Protein AF-A0A3D5UXM8-F1 (afdb_monomer)

Sequence (177 aa):
MQISGRDSNRYQTFTRRAALLAGAQGIAFVVLAGRMYYLQVLKTDQYRMLAEENRVSMRLLAPLRGNIVDRFGRTLASNRQNYRAMLISEQTPDVEATLARFSRIVEIDSFTKKRILRDIARSPRFMPVTVAEDLSWDQFAQVNINEPDLAGILPDVGETRDYPYGEELAHVLGYVA

Secondary structure (DSSP, 8-state):
----SHHHHHHHHHHHHHHHHHHHHHHHHHHHHHHHHIIIIISHHHHHHHHHHHH------PPPPPPEE-TT--EEEEEEEEEEEEEEGGG-S-HHHHHHHHTTTS---HHHHHHHHHHHHHS-TTSEEEEE-S--HHHHHHHHHTGGGSTTEEEEEEEEEE-TTGGGTHHHH----

Solvent-accessible surface area (backbone atoms only — not comparable to full-atom values): 10518 Å² total; per-residue (Å²): 143,88,89,83,69,71,64,65,55,52,55,51,53,52,51,52,51,51,51,52,51,51,48,53,50,49,51,52,50,51,51,51,50,51,51,48,46,44,53,61,65,78,34,34,71,63,52,49,50,57,50,46,61,74,69,55,82,88,75,86,78,79,78,84,76,78,70,41,58,48,101,84,68,48,71,54,31,42,75,39,83,26,34,29,35,26,35,25,57,70,59,22,98,48,67,68,62,37,51,56,57,50,40,76,75,49,87,68,53,74,65,57,52,53,48,42,54,52,51,53,74,73,44,63,49,83,49,71,39,72,73,46,67,74,44,52,70,67,52,49,50,53,51,60,75,42,35,87,82,30,52,27,53,44,80,43,81,44,75,41,83,40,51,85,60,50,77,85,45,32,88,80,76,51,86,84,132

pLDDT: mean 88.82, std 10.81, range [47.56, 98.06]

Foldseek 3Di:
DDDDDPVVVVVVVVVVVVVVVVVVVVVVVVVVVVVVCCCCPVVVVVVVVVVVVVVDDDDDDDDADDFDADPVRHTQKHKDKKKFKWFQQVQDPDPVVLLVVLCVLPPDDPVLVVVQVVVCVVDDRRDIGTSDIRDDPRSLVVCVVCVVVNGRIDIDIDMDMDGPVPPVCCVPPPHDD

Nearest PDB structures (foldseek):
  6g9s-assembly1_A  TM=8.807E-01  e=2.392E-10  Escherichia coli K-12
  6g9f-assembly1_A  TM=8.807E-01  e=2.392E-10  Escherichia coli K-12
  6xv5-assembly1_BBB  TM=8.925E-01  e=1.450E-09  Yersinia pestis
  8zpc-assembly1_A  TM=7.712E-01  e=8.794E-09  Acinetobacter baumannii
  7zg8-assembly1_AAA  TM=7.695E-01  e=4.121E-08  Acinetobacter baumannii

Structure (mmCIF, N/CA/C/O backbone):
data_AF-A0A3D5UXM8-F1
#
_entry.id   AF-A0A3D5UXM8-F1
#
loop_
_atom_site.group_PDB
_atom_site.id
_atom_site.type_symbol
_atom_site.label_atom_id
_atom_site.label_alt_id
_atom_site.label_comp_id
_atom_site.label_asym_id
_atom_site.label_entity_id
_atom_site.label_seq_id
_atom_site.pdbx_PDB_ins_code
_atom_site.Cartn_x
_atom_site.Cartn_y
_atom_site.Cartn_z
_atom_site.occupancy
_atom_site.B_iso_or_equiv
_atom_site.auth_seq_id
_atom_site.auth_comp_id
_atom_site.auth_asym_id
_atom_site.auth_atom_id
_atom_site.pdbx_PDB_model_num
ATOM 1 N N . MET A 1 1 ? 44.570 -0.064 -82.063 1.00 47.56 1 MET A N 1
ATOM 2 C CA . MET A 1 1 ? 44.594 -1.245 -81.174 1.00 47.56 1 MET A CA 1
ATOM 3 C C . MET A 1 1 ? 45.257 -0.842 -79.863 1.00 47.56 1 MET A C 1
ATOM 5 O O . MET A 1 1 ? 46.468 -0.727 -79.863 1.00 47.56 1 MET A O 1
ATOM 9 N N . GLN A 1 2 ? 44.476 -0.515 -78.823 1.00 48.84 2 GLN A N 1
ATOM 10 C CA . GLN A 1 2 ? 44.855 -0.489 -77.390 1.00 48.84 2 GLN A CA 1
ATOM 11 C C . GLN A 1 2 ? 43.693 0.117 -76.570 1.00 48.84 2 GLN A C 1
ATOM 13 O O . GLN A 1 2 ? 43.718 1.273 -76.170 1.00 48.84 2 GLN A O 1
ATOM 18 N N . ILE A 1 3 ? 42.639 -0.669 -76.341 1.00 54.03 3 ILE A N 1
ATOM 19 C CA . ILE A 1 3 ? 41.679 -0.430 -75.251 1.00 54.03 3 ILE A CA 1
ATOM 20 C C . ILE A 1 3 ? 41.470 -1.787 -74.584 1.00 54.03 3 ILE A C 1
ATOM 22 O O . ILE A 1 3 ? 40.548 -2.519 -74.911 1.00 54.03 3 ILE A O 1
ATOM 26 N N . SER A 1 4 ? 42.407 -2.192 -73.734 1.00 54.91 4 SER A N 1
ATOM 27 C CA . SER A 1 4 ? 42.224 -3.364 -72.876 1.00 54.91 4 SER A CA 1
ATOM 28 C C . SER A 1 4 ? 43.195 -3.255 -71.709 1.00 54.91 4 SER A C 1
ATOM 30 O O . SER A 1 4 ? 44.395 -3.454 -71.868 1.00 54.91 4 SER A O 1
ATOM 32 N N . GLY A 1 5 ? 42.696 -2.813 -70.554 1.00 55.88 5 GLY A N 1
ATOM 33 C CA . GLY A 1 5 ? 43.507 -2.689 -69.337 1.00 55.88 5 GLY A CA 1
ATOM 34 C C . GLY A 1 5 ? 42.930 -1.773 -68.257 1.00 55.88 5 GLY A C 1
ATOM 35 O O . GLY A 1 5 ? 43.278 -1.922 -67.089 1.00 55.88 5 GLY A O 1
ATOM 36 N N . ARG A 1 6 ? 42.027 -0.840 -68.603 1.00 56.03 6 ARG A N 1
ATOM 37 C CA . ARG A 1 6 ? 41.438 0.095 -67.620 1.00 56.03 6 ARG A CA 1
ATOM 38 C C . ARG A 1 6 ? 40.167 -0.436 -66.951 1.00 56.03 6 ARG A C 1
ATOM 40 O O . ARG A 1 6 ? 39.970 -0.177 -65.766 1.00 56.03 6 ARG A O 1
ATOM 47 N N . ASP A 1 7 ? 39.355 -1.214 -67.666 1.00 58.28 7 ASP A N 1
ATOM 48 C CA . ASP A 1 7 ? 38.083 -1.725 -67.135 1.00 58.28 7 ASP A CA 1
ATOM 49 C C . ASP A 1 7 ? 38.273 -2.924 -66.198 1.00 58.28 7 ASP A C 1
ATOM 51 O O . ASP A 1 7 ? 37.676 -2.955 -65.124 1.00 58.28 7 ASP A O 1
ATOM 55 N N . SER A 1 8 ? 39.195 -3.847 -66.499 1.00 59.94 8 SER A N 1
ATOM 56 C CA . SER A 1 8 ? 39.513 -4.995 -65.628 1.00 59.94 8 SER A CA 1
ATOM 57 C C . SER A 1 8 ? 39.993 -4.572 -64.231 1.00 59.94 8 SER A C 1
ATOM 59 O O . SER A 1 8 ? 39.600 -5.171 -63.229 1.00 59.94 8 SER A O 1
ATOM 61 N N . ASN A 1 9 ? 40.767 -3.486 -64.138 1.00 59.62 9 ASN A N 1
ATOM 62 C CA . ASN A 1 9 ? 41.260 -2.952 -62.867 1.00 59.62 9 ASN A CA 1
ATOM 63 C C . ASN A 1 9 ? 40.136 -2.292 -62.026 1.00 59.62 9 ASN A C 1
ATOM 65 O O . ASN A 1 9 ? 40.144 -2.342 -60.793 1.00 59.62 9 ASN A O 1
ATOM 69 N N . ARG A 1 10 ? 39.100 -1.727 -62.671 1.00 58.22 10 ARG A N 1
ATOM 70 C CA . ARG A 1 10 ? 37.907 -1.189 -61.981 1.00 58.22 10 ARG A CA 1
ATOM 71 C C . ARG A 1 10 ? 37.044 -2.302 -61.376 1.00 58.22 10 ARG A C 1
ATOM 73 O O . ARG A 1 10 ? 36.618 -2.170 -60.231 1.00 58.22 10 ARG A O 1
ATOM 80 N N . TYR A 1 11 ? 36.860 -3.425 -62.076 1.00 60.56 11 TYR A N 1
ATOM 81 C CA . TYR A 1 11 ? 36.147 -4.590 -61.526 1.00 60.56 11 TYR A CA 1
ATOM 82 C C . TYR A 1 11 ? 36.907 -5.250 -60.364 1.00 60.56 11 TYR A C 1
ATOM 84 O O . TYR A 1 11 ? 36.299 -5.624 -59.358 1.00 60.56 11 TYR A O 1
ATOM 92 N N . GLN A 1 12 ? 38.240 -5.333 -60.440 1.00 61.69 12 GLN A N 1
ATOM 93 C CA . GLN A 1 12 ? 39.068 -5.878 -59.356 1.00 61.69 12 GLN A CA 1
ATOM 94 C C . GLN A 1 12 ? 39.059 -4.993 -58.099 1.00 61.69 12 GLN A C 1
ATOM 96 O O . GLN A 1 12 ? 38.940 -5.498 -56.981 1.00 61.69 12 GLN A O 1
ATOM 101 N N . THR A 1 13 ? 39.127 -3.667 -58.255 1.00 64.00 13 THR A N 1
ATOM 102 C CA . THR A 1 13 ? 39.065 -2.729 -57.118 1.00 64.00 13 THR A CA 1
ATOM 103 C C . THR A 1 13 ? 37.685 -2.694 -56.456 1.00 64.00 13 THR A C 1
ATOM 105 O O . THR A 1 13 ? 37.613 -2.635 -55.227 1.00 64.00 13 THR A O 1
ATOM 108 N N . PHE A 1 14 ? 36.600 -2.797 -57.233 1.00 70.94 14 PHE A N 1
ATOM 109 C CA . PHE A 1 14 ? 35.236 -2.926 -56.708 1.00 70.94 14 PHE A CA 1
ATOM 110 C C . PHE A 1 14 ? 35.051 -4.231 -55.917 1.00 70.94 14 PHE A C 1
ATOM 112 O O . PHE A 1 14 ? 34.587 -4.204 -54.778 1.00 70.94 14 PHE A O 1
ATOM 119 N N . THR A 1 15 ? 35.521 -5.355 -56.464 1.00 81.12 15 THR A N 1
ATOM 120 C CA . THR A 1 15 ? 35.427 -6.678 -55.821 1.00 81.12 15 THR A CA 1
ATOM 121 C C . THR A 1 15 ? 36.254 -6.754 -54.535 1.00 81.12 15 THR A C 1
ATOM 123 O O . THR A 1 15 ? 35.795 -7.293 -53.531 1.00 81.12 15 THR A O 1
ATOM 126 N N . ARG A 1 16 ? 37.443 -6.134 -54.505 1.00 83.56 16 ARG A N 1
ATOM 127 C CA . ARG A 1 16 ? 38.280 -6.062 -53.297 1.00 83.56 16 ARG A CA 1
ATOM 128 C C . ARG A 1 16 ? 37.638 -5.221 -52.192 1.00 83.56 16 ARG A C 1
ATOM 130 O O . ARG A 1 16 ? 37.693 -5.609 -51.031 1.00 83.56 16 ARG A O 1
ATOM 137 N N . ARG A 1 17 ? 37.023 -4.083 -52.533 1.00 85.56 17 ARG A N 1
ATOM 138 C CA . ARG A 1 17 ? 36.301 -3.242 -51.559 1.00 85.56 17 ARG A CA 1
ATOM 139 C C . ARG A 1 17 ? 35.071 -3.958 -51.005 1.00 85.56 17 ARG A C 1
ATOM 141 O O . ARG A 1 17 ? 34.872 -3.936 -49.797 1.00 85.56 17 ARG A O 1
ATOM 148 N N . ALA A 1 18 ? 34.306 -4.637 -51.860 1.00 88.62 18 ALA A N 1
ATOM 149 C CA . ALA A 1 18 ? 33.175 -5.457 -51.435 1.00 88.62 18 ALA A CA 1
ATOM 150 C C . ALA A 1 18 ? 33.614 -6.594 -50.495 1.00 88.62 18 ALA A C 1
ATOM 152 O O . ALA A 1 18 ? 33.010 -6.777 -49.443 1.00 88.62 18 ALA A O 1
ATOM 153 N N . ALA A 1 19 ? 34.707 -7.295 -50.812 1.00 90.19 19 ALA A N 1
ATOM 154 C CA . ALA A 1 19 ? 35.255 -8.350 -49.957 1.00 90.19 19 ALA A CA 1
ATOM 155 C C . ALA A 1 19 ? 35.759 -7.819 -48.603 1.00 90.19 19 ALA A C 1
ATOM 157 O O . ALA A 1 19 ? 35.527 -8.446 -47.572 1.00 90.19 19 ALA A O 1
ATOM 158 N N . LEU A 1 20 ? 36.404 -6.647 -48.583 1.00 93.00 20 LEU A N 1
ATOM 159 C CA . LEU A 1 20 ? 36.835 -5.997 -47.340 1.00 93.00 20 LEU A CA 1
ATOM 160 C C . LEU A 1 20 ? 35.646 -5.592 -46.462 1.00 93.00 20 LEU A C 1
ATOM 162 O O . LEU A 1 20 ? 35.677 -5.828 -45.257 1.00 93.00 20 LEU A O 1
ATOM 166 N N . LEU A 1 21 ? 34.593 -5.021 -47.054 1.00 94.00 21 LEU A N 1
ATOM 167 C CA . LEU A 1 21 ? 33.371 -4.662 -46.329 1.00 94.00 21 LEU A CA 1
ATOM 168 C C . LEU A 1 21 ? 32.640 -5.900 -45.802 1.00 94.00 21 LEU A C 1
ATOM 170 O O . LEU A 1 21 ? 32.251 -5.917 -44.638 1.00 94.00 21 LEU A O 1
ATOM 174 N N . ALA A 1 22 ? 32.518 -6.952 -46.615 1.00 93.12 22 ALA A N 1
ATOM 175 C CA . ALA A 1 22 ? 31.924 -8.218 -46.194 1.00 93.12 22 ALA A CA 1
ATOM 176 C C . ALA A 1 22 ? 32.725 -8.869 -45.054 1.00 93.12 22 ALA A C 1
ATOM 178 O O . ALA A 1 22 ? 32.141 -9.360 -44.092 1.00 93.12 22 ALA A O 1
ATOM 179 N N . GLY A 1 23 ? 34.060 -8.815 -45.118 1.00 95.81 23 GLY A N 1
ATOM 180 C CA . GLY A 1 23 ? 34.938 -9.276 -44.043 1.00 95.81 23 GLY A CA 1
ATOM 181 C C . GLY A 1 23 ? 34.753 -8.475 -42.754 1.00 95.81 23 GLY A C 1
ATOM 182 O O . GLY A 1 23 ? 34.580 -9.060 -41.688 1.00 95.81 23 GLY A O 1
ATOM 183 N N . ALA A 1 24 ? 34.719 -7.143 -42.845 1.00 96.25 24 ALA A N 1
ATOM 184 C CA . ALA A 1 24 ? 34.482 -6.271 -41.695 1.00 96.25 24 ALA A CA 1
ATOM 185 C C . ALA A 1 24 ? 33.103 -6.521 -41.059 1.00 96.25 24 ALA A C 1
ATOM 187 O O . ALA A 1 24 ? 32.991 -6.635 -39.839 1.00 96.25 24 ALA A O 1
ATOM 188 N N . GLN A 1 25 ? 32.066 -6.673 -41.885 1.00 95.81 25 GLN A N 1
ATOM 189 C CA . GLN A 1 25 ? 30.718 -7.015 -41.439 1.00 95.81 25 GLN A CA 1
ATOM 190 C C . GLN A 1 25 ? 30.684 -8.401 -40.781 1.00 95.81 25 GLN A C 1
ATOM 192 O O . GLN A 1 25 ? 30.101 -8.553 -39.710 1.00 95.81 25 GLN A O 1
ATOM 197 N N . GLY A 1 26 ? 31.357 -9.396 -41.366 1.00 97.44 26 GLY A N 1
ATOM 198 C CA . GLY A 1 26 ? 31.486 -10.735 -40.794 1.00 97.44 26 GLY A CA 1
ATOM 199 C C . GLY A 1 26 ? 32.151 -10.718 -39.418 1.00 97.44 26 GLY A C 1
ATOM 200 O O . GLY A 1 26 ? 31.632 -11.315 -38.478 1.00 97.44 26 GLY A O 1
ATOM 201 N N . ILE A 1 27 ? 33.242 -9.964 -39.263 1.00 97.44 27 ILE A N 1
ATOM 202 C CA . ILE A 1 27 ? 33.911 -9.780 -37.968 1.00 97.44 27 ILE A CA 1
ATOM 203 C C . ILE A 1 27 ? 32.960 -9.138 -36.952 1.00 97.44 27 ILE A C 1
ATOM 205 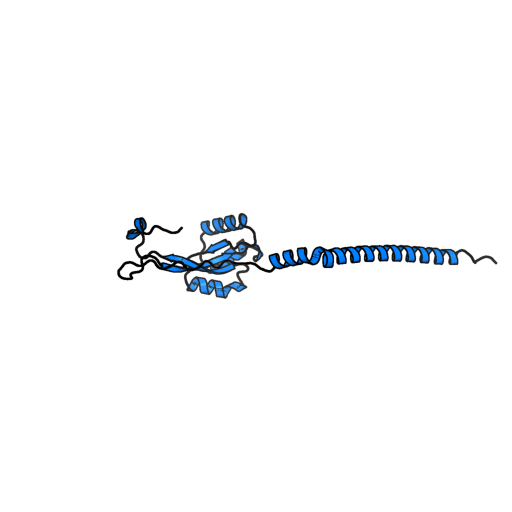O O . ILE A 1 27 ? 32.866 -9.616 -35.823 1.00 97.44 27 ILE A O 1
ATOM 209 N N . ALA A 1 28 ? 32.215 -8.101 -37.342 1.00 97.44 28 ALA A N 1
ATOM 210 C CA . ALA A 1 28 ? 31.240 -7.466 -36.458 1.00 97.44 28 ALA A CA 1
ATOM 211 C C . ALA A 1 28 ? 30.163 -8.459 -35.982 1.00 97.44 28 ALA A C 1
ATOM 213 O O . ALA A 1 28 ? 29.857 -8.507 -34.790 1.00 97.44 28 ALA A O 1
ATOM 214 N N . PHE A 1 29 ? 29.642 -9.304 -36.879 1.00 97.75 29 PHE A N 1
ATOM 215 C CA . PHE A 1 29 ? 28.695 -10.359 -36.509 1.00 97.75 29 PHE A CA 1
ATOM 216 C C . PHE A 1 29 ? 29.300 -11.387 -35.555 1.00 97.75 29 PHE A C 1
ATOM 218 O O . PHE A 1 29 ? 28.640 -11.769 -34.593 1.00 97.75 29 PHE A O 1
ATOM 225 N N . VAL A 1 30 ? 30.550 -11.804 -35.770 1.00 97.88 30 VAL A N 1
ATOM 226 C CA . VAL A 1 30 ? 31.243 -12.733 -34.863 1.00 97.88 30 VAL A CA 1
ATOM 227 C C . VAL A 1 30 ? 31.407 -12.119 -33.471 1.00 97.88 30 VAL A C 1
ATOM 229 O O . VAL A 1 30 ? 31.149 -12.791 -32.475 1.00 97.88 30 VAL A O 1
ATOM 232 N N . VAL A 1 31 ? 31.764 -10.835 -33.380 1.00 98.06 31 VAL A N 1
ATOM 233 C CA . VAL A 1 31 ? 31.870 -10.124 -32.095 1.00 98.06 31 VAL A CA 1
ATOM 234 C C . VAL A 1 31 ? 30.512 -10.047 -31.391 1.00 98.06 31 VAL A C 1
ATOM 236 O O . VAL A 1 31 ? 30.426 -10.334 -30.196 1.00 98.06 31 VAL A O 1
ATOM 239 N N . LEU A 1 32 ? 29.441 -9.708 -32.115 1.00 97.75 32 LEU A N 1
ATOM 240 C CA . LEU A 1 32 ? 28.084 -9.656 -31.561 1.00 97.75 32 LEU A CA 1
ATOM 241 C C . LEU A 1 32 ? 27.600 -11.037 -31.102 1.00 97.75 32 LEU A C 1
ATOM 243 O O . LEU A 1 32 ? 27.077 -11.154 -29.996 1.00 97.75 32 LEU A O 1
ATOM 247 N N . ALA A 1 33 ? 27.824 -12.083 -31.901 1.00 97.75 33 ALA A N 1
ATOM 248 C CA . ALA A 1 33 ? 27.482 -13.459 -31.553 1.00 97.75 33 ALA A CA 1
ATOM 249 C C . ALA A 1 33 ? 28.266 -13.938 -30.323 1.00 97.75 33 ALA A C 1
ATOM 251 O O . ALA A 1 33 ? 27.684 -14.509 -29.403 1.00 97.75 33 ALA A O 1
ATOM 252 N N . GLY A 1 34 ? 29.565 -13.632 -30.251 1.00 97.75 34 GLY A N 1
ATOM 253 C CA . GLY A 1 34 ? 30.392 -13.913 -29.079 1.00 97.75 34 GLY A CA 1
ATOM 254 C C . GLY A 1 34 ? 29.897 -13.181 -27.830 1.00 97.75 34 GLY A C 1
ATOM 255 O O . GLY A 1 34 ? 29.802 -13.772 -26.754 1.00 97.75 34 GLY A O 1
ATOM 256 N N . ARG A 1 35 ? 29.500 -11.908 -27.963 1.00 96.81 35 ARG A N 1
ATOM 257 C CA . ARG A 1 35 ? 28.912 -11.142 -26.856 1.00 96.81 35 ARG A CA 1
ATOM 258 C C . ARG A 1 35 ? 27.567 -11.715 -26.416 1.00 96.81 35 ARG A C 1
ATOM 260 O O . ARG A 1 35 ? 27.315 -11.796 -25.217 1.00 96.81 35 ARG A O 1
ATOM 267 N N . MET A 1 36 ? 26.726 -12.123 -27.361 1.00 96.12 36 MET A N 1
ATOM 268 C CA . MET A 1 36 ? 25.439 -12.759 -27.090 1.00 96.12 36 MET A CA 1
ATOM 269 C C . MET A 1 36 ? 25.635 -14.085 -26.354 1.00 96.12 36 MET A C 1
ATOM 271 O O . MET A 1 36 ? 25.018 -14.280 -25.314 1.00 96.12 36 MET A O 1
ATOM 275 N N . TYR A 1 37 ? 26.559 -14.936 -26.811 1.00 96.69 37 TYR A N 1
ATOM 276 C CA . TYR A 1 37 ? 26.927 -16.177 -26.127 1.00 96.69 37 TYR A CA 1
ATOM 277 C C . TYR A 1 37 ? 27.419 -15.912 -24.699 1.00 96.69 37 TYR A C 1
ATOM 279 O O . TYR A 1 37 ? 26.969 -16.555 -23.753 1.00 96.69 37 TYR A O 1
ATOM 287 N N . TYR A 1 38 ? 28.284 -14.912 -24.511 1.00 95.56 38 TYR A N 1
ATOM 288 C CA . TYR A 1 38 ? 28.748 -14.521 -23.181 1.00 95.56 38 TYR A CA 1
ATOM 289 C C . TYR A 1 38 ? 27.586 -14.125 -22.256 1.00 95.56 38 TYR A C 1
ATOM 291 O O . TYR A 1 38 ? 27.510 -14.593 -21.122 1.00 95.56 38 TYR A O 1
ATOM 299 N N . LEU A 1 39 ? 26.655 -13.292 -22.731 1.00 93.62 39 LEU A N 1
ATOM 300 C CA . LEU A 1 39 ? 25.511 -12.856 -21.927 1.00 93.62 39 LEU A CA 1
ATOM 301 C C . LEU A 1 39 ? 24.511 -13.992 -21.662 1.00 93.62 39 LEU A C 1
ATOM 303 O O . LEU A 1 39 ? 23.980 -14.090 -20.559 1.00 93.62 39 LEU A O 1
ATOM 307 N N . GLN A 1 40 ? 24.262 -14.845 -22.655 1.00 91.75 40 GLN A N 1
ATOM 308 C CA . GLN A 1 40 ? 23.208 -15.856 -22.598 1.00 91.75 40 GLN A CA 1
ATOM 309 C C . GLN A 1 40 ? 23.632 -17.190 -22.003 1.00 91.75 40 GLN A C 1
ATOM 311 O O . GLN A 1 40 ? 22.751 -17.887 -21.513 1.00 91.75 40 GLN A O 1
ATOM 316 N N . VAL A 1 41 ? 24.919 -17.554 -22.061 1.00 93.12 41 VAL A N 1
ATOM 317 C CA . VAL A 1 41 ? 25.440 -18.855 -21.596 1.00 93.12 41 VAL A CA 1
ATOM 318 C C . VAL A 1 41 ? 26.338 -18.694 -20.374 1.00 93.12 41 VAL A C 1
ATOM 320 O O . VAL A 1 41 ? 26.179 -19.409 -19.394 1.00 93.12 41 VAL A O 1
ATOM 323 N N . LEU A 1 42 ? 27.279 -17.744 -20.396 1.00 92.88 42 LEU A N 1
ATOM 324 C CA . LEU A 1 42 ? 28.200 -17.551 -19.265 1.00 92.88 42 LEU A CA 1
ATOM 325 C C . LEU A 1 42 ? 27.584 -16.718 -18.134 1.00 92.88 42 LEU A C 1
ATOM 327 O O . LEU A 1 42 ? 28.013 -16.817 -16.988 1.00 92.88 42 LEU A O 1
ATOM 331 N N . LYS A 1 43 ? 26.595 -15.875 -18.448 1.00 92.69 43 LYS A N 1
ATOM 332 C CA . LYS A 1 43 ? 25.920 -14.988 -17.488 1.00 92.69 43 LYS A CA 1
ATOM 333 C C . LYS A 1 43 ? 24.445 -15.331 -17.259 1.00 92.69 43 LYS A C 1
ATOM 335 O O . LYS A 1 43 ? 23.740 -14.541 -16.630 1.00 92.69 43 LYS A O 1
ATOM 340 N N . THR A 1 44 ? 23.990 -16.501 -17.712 1.00 91.88 44 THR A N 1
ATOM 341 C CA . THR A 1 44 ? 22.591 -16.943 -17.601 1.00 91.88 44 THR A CA 1
ATOM 342 C C . THR A 1 44 ? 22.078 -16.866 -16.173 1.00 91.88 44 THR A C 1
ATOM 344 O O . THR A 1 44 ? 21.055 -16.234 -15.941 1.00 91.88 44 THR A O 1
ATOM 347 N N . ASP A 1 45 ? 22.797 -17.454 -15.215 1.00 87.88 45 ASP A N 1
ATOM 348 C CA . ASP A 1 45 ? 22.324 -17.572 -13.831 1.00 87.88 45 ASP A CA 1
ATOM 349 C C . ASP A 1 45 ? 22.152 -16.201 -13.172 1.00 87.88 45 ASP A C 1
ATOM 351 O O . ASP A 1 45 ? 21.132 -15.931 -12.538 1.00 87.88 45 ASP A O 1
ATOM 355 N N . GLN A 1 46 ? 23.103 -15.290 -13.407 1.00 87.38 46 GLN A N 1
ATOM 356 C CA . GLN A 1 46 ? 23.042 -13.922 -12.897 1.00 87.38 46 GLN A CA 1
ATOM 357 C C . GLN A 1 46 ? 21.841 -13.160 -13.475 1.00 87.38 46 GLN A C 1
ATOM 359 O O . GLN A 1 46 ? 21.080 -12.552 -12.725 1.00 87.38 46 GLN A O 1
ATOM 364 N N . TYR A 1 47 ? 21.656 -13.180 -14.798 1.00 84.38 47 TYR A N 1
ATOM 365 C CA . TYR A 1 47 ? 20.549 -12.453 -15.427 1.00 84.38 47 TYR A CA 1
ATOM 366 C C . TYR A 1 47 ? 19.191 -13.102 -15.166 1.00 84.38 47 TYR A C 1
ATOM 368 O O . TYR A 1 47 ? 18.193 -12.393 -15.086 1.00 84.38 47 TYR A O 1
ATOM 376 N N . ARG A 1 48 ? 19.144 -14.425 -14.982 1.00 85.00 48 ARG A N 1
ATOM 377 C CA . ARG A 1 48 ? 17.929 -15.145 -14.599 1.00 85.00 48 ARG A CA 1
ATOM 378 C C . ARG A 1 48 ? 17.494 -14.787 -13.182 1.00 85.00 48 ARG A C 1
ATOM 380 O O . ARG A 1 48 ? 16.314 -14.538 -12.980 1.00 85.00 48 ARG A O 1
ATOM 387 N N . MET A 1 49 ? 18.428 -14.706 -12.235 1.00 82.00 49 MET A N 1
ATOM 388 C CA . MET A 1 49 ? 18.139 -14.266 -10.867 1.00 82.00 49 MET A CA 1
ATOM 389 C C . MET A 1 49 ? 17.639 -12.817 -10.839 1.00 82.00 49 MET A C 1
ATOM 391 O O . MET A 1 49 ? 16.576 -12.558 -10.289 1.00 82.00 49 MET A O 1
ATOM 395 N N . LEU A 1 50 ? 18.334 -11.896 -11.518 1.00 82.69 50 LEU A N 1
ATOM 396 C CA . LEU A 1 50 ? 17.901 -10.496 -11.632 1.00 82.69 50 LEU A CA 1
ATOM 397 C C . LEU A 1 50 ? 16.521 -10.359 -12.300 1.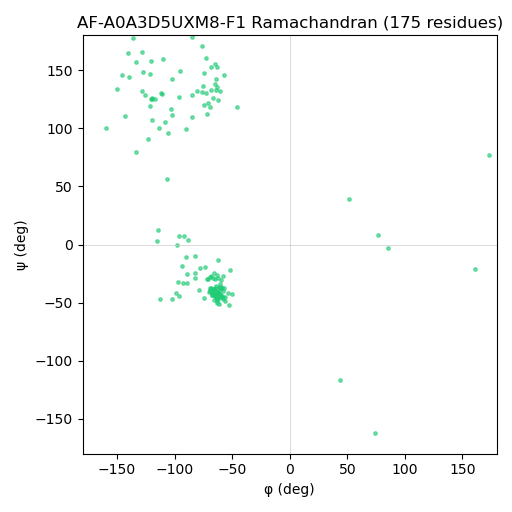00 82.69 50 LEU A C 1
ATOM 399 O O . LEU A 1 50 ? 15.727 -9.498 -11.931 1.00 82.69 50 LEU A O 1
ATOM 403 N N . ALA A 1 51 ? 16.221 -11.195 -13.297 1.00 81.50 51 ALA A N 1
ATOM 404 C CA . ALA A 1 51 ? 14.906 -11.219 -13.929 1.00 81.50 51 ALA A CA 1
ATOM 405 C C . ALA A 1 51 ? 13.821 -11.769 -12.991 1.00 81.50 51 ALA A C 1
ATOM 407 O O . ALA A 1 51 ? 12.702 -11.263 -13.002 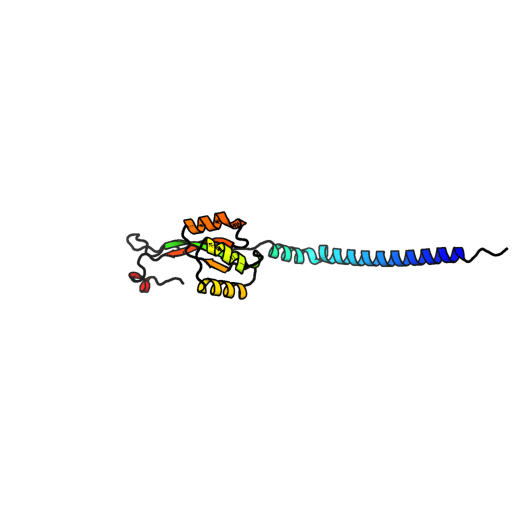1.00 81.50 51 ALA A O 1
ATOM 408 N N . GLU A 1 52 ? 14.141 -12.775 -12.175 1.00 79.31 52 GLU A N 1
ATOM 409 C CA . GLU A 1 52 ? 13.207 -13.334 -11.197 1.00 79.31 52 GLU A CA 1
ATOM 410 C C . GLU A 1 52 ? 12.895 -12.332 -10.080 1.00 79.31 52 GLU A C 1
ATOM 412 O O . GLU A 1 52 ? 11.726 -12.137 -9.755 1.00 79.31 52 GLU A O 1
ATOM 417 N N . GLU A 1 53 ? 13.909 -11.631 -9.563 1.00 74.06 53 GLU A N 1
ATOM 418 C CA . GLU A 1 53 ? 13.739 -10.555 -8.575 1.00 74.06 53 GLU A CA 1
ATOM 419 C C . GLU A 1 53 ? 12.854 -9.421 -9.108 1.00 74.06 53 GLU A C 1
ATOM 421 O O . GLU A 1 53 ? 12.005 -8.905 -8.385 1.00 74.06 53 GLU A O 1
ATOM 426 N N . ASN A 1 54 ? 12.980 -9.077 -10.393 1.00 75.12 54 ASN A N 1
ATOM 427 C CA . ASN A 1 54 ? 12.111 -8.084 -11.030 1.00 75.12 54 ASN A CA 1
ATOM 428 C C . ASN A 1 54 ? 10.686 -8.596 -11.302 1.00 75.12 54 ASN A C 1
ATOM 430 O O . ASN A 1 54 ? 9.778 -7.793 -11.510 1.00 75.12 54 ASN A O 1
ATOM 434 N N . ARG A 1 55 ? 10.470 -9.918 -11.331 1.00 75.38 55 ARG A N 1
ATOM 435 C CA . ARG A 1 55 ? 9.160 -10.524 -11.609 1.00 75.38 55 ARG A CA 1
ATOM 436 C C . ARG A 1 55 ? 8.361 -10.808 -10.339 1.00 75.38 55 ARG A C 1
ATOM 438 O O . ARG A 1 55 ? 7.133 -10.754 -10.375 1.00 75.38 55 ARG A O 1
ATOM 445 N N . VAL A 1 56 ? 9.029 -11.144 -9.238 1.00 70.81 56 VAL A N 1
ATOM 446 C CA . VAL A 1 56 ? 8.375 -11.622 -8.015 1.00 70.81 56 VAL A CA 1
ATOM 447 C C . VAL A 1 56 ? 8.439 -10.561 -6.923 1.00 70.81 56 VAL A C 1
ATOM 449 O O . VAL A 1 56 ? 9.458 -10.367 -6.270 1.00 70.81 56 VAL A O 1
ATOM 452 N N . SER A 1 57 ? 7.303 -9.911 -6.666 1.00 70.12 57 SER A N 1
ATOM 453 C CA . SER A 1 57 ? 7.126 -9.057 -5.489 1.00 70.12 57 SER A CA 1
ATOM 454 C C . SER A 1 57 ? 6.587 -9.893 -4.327 1.00 70.12 57 SER A C 1
ATOM 456 O O . SER A 1 57 ? 5.392 -10.185 -4.256 1.00 70.12 57 SER A O 1
ATOM 458 N N . MET A 1 58 ? 7.466 -10.300 -3.409 1.00 68.19 58 MET A N 1
ATOM 459 C CA . MET A 1 58 ? 7.051 -10.960 -2.168 1.00 68.19 58 MET A CA 1
ATOM 460 C C . MET A 1 58 ? 6.401 -9.930 -1.239 1.00 68.19 58 MET A C 1
ATOM 462 O O . MET A 1 58 ? 7.073 -9.038 -0.723 1.00 68.19 58 MET A O 1
ATOM 466 N N . ARG A 1 59 ? 5.093 -10.059 -1.004 1.00 72.56 59 ARG A N 1
ATOM 467 C CA . ARG A 1 59 ? 4.372 -9.271 0.004 1.00 72.56 59 ARG A CA 1
ATOM 468 C C . ARG A 1 59 ? 4.118 -10.138 1.230 1.00 72.56 59 ARG A C 1
ATOM 470 O O . ARG A 1 59 ? 3.417 -11.143 1.151 1.00 72.56 59 ARG A O 1
ATOM 477 N N . LEU A 1 60 ? 4.702 -9.754 2.362 1.00 78.19 60 LEU A N 1
ATOM 478 C CA . LEU A 1 60 ? 4.419 -10.376 3.653 1.00 78.19 60 LEU A CA 1
ATOM 479 C C . LEU A 1 60 ? 2.988 -10.019 4.070 1.00 78.19 60 LEU A C 1
ATOM 481 O O . LEU A 1 60 ? 2.673 -8.847 4.266 1.00 78.19 60 LEU A O 1
ATOM 485 N N . LEU A 1 61 ? 2.133 -11.030 4.220 1.00 80.69 61 LEU A N 1
ATOM 486 C CA . LEU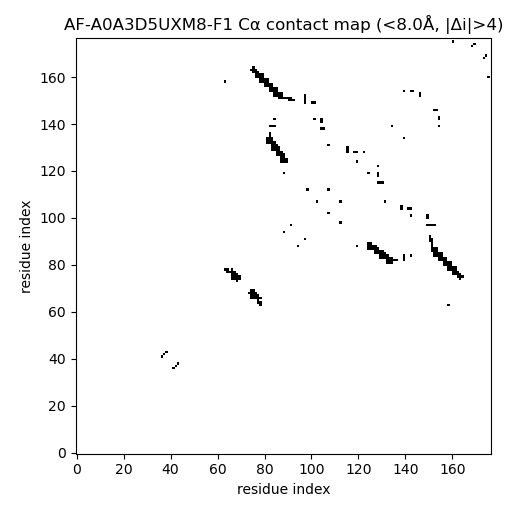 A 1 61 ? 0.820 -10.868 4.837 1.00 80.69 61 LEU A CA 1
ATOM 487 C C . LEU A 1 61 ? 0.994 -10.979 6.349 1.00 80.69 61 LEU A C 1
ATOM 489 O O . LEU A 1 61 ? 1.320 -12.047 6.870 1.00 80.69 61 LEU A O 1
ATOM 493 N N . ALA A 1 62 ? 0.826 -9.859 7.047 1.00 82.12 62 ALA A N 1
ATOM 494 C CA . ALA A 1 62 ? 0.891 -9.853 8.499 1.00 82.12 62 ALA A CA 1
ATOM 495 C C . ALA A 1 62 ? -0.246 -10.721 9.074 1.00 82.12 62 ALA A C 1
ATOM 497 O O . ALA A 1 62 ? -1.384 -10.617 8.610 1.00 82.12 62 ALA A O 1
ATOM 498 N N . PRO A 1 63 ? 0.027 -11.575 10.075 1.00 87.69 63 PRO A N 1
ATOM 499 C CA . PRO A 1 63 ? -1.023 -12.347 10.717 1.00 87.69 63 PRO A CA 1
ATOM 500 C C . PRO A 1 63 ? -1.948 -11.437 11.531 1.00 87.69 63 PRO A C 1
ATOM 502 O O . PRO A 1 63 ? -1.532 -10.405 12.068 1.00 87.69 63 PRO A O 1
ATOM 505 N N . LEU A 1 64 ? -3.200 -11.866 11.682 1.00 86.56 64 LEU A N 1
ATOM 506 C CA . LEU A 1 64 ? -4.156 -11.213 12.570 1.00 86.56 64 LEU A CA 1
ATOM 507 C C . LEU A 1 64 ? -3.699 -11.339 14.029 1.00 86.56 64 LEU A C 1
ATOM 509 O O . LEU A 1 64 ? -3.255 -12.401 14.473 1.00 86.56 64 LEU A O 1
ATOM 513 N N . ARG A 1 65 ? -3.842 -10.256 14.799 1.00 90.19 65 ARG A N 1
ATOM 514 C CA . ARG A 1 65 ? -3.596 -10.283 16.248 1.00 90.19 65 ARG A CA 1
ATOM 515 C C . ARG A 1 65 ? -4.742 -10.991 16.967 1.00 90.19 65 ARG A C 1
ATOM 517 O O . ARG A 1 65 ? -5.896 -10.859 16.571 1.00 90.19 65 ARG A O 1
ATOM 524 N N . GLY A 1 66 ? -4.439 -11.676 18.067 1.00 92.31 66 GLY A N 1
ATOM 525 C CA . GLY A 1 66 ? -5.461 -12.303 18.907 1.00 92.31 66 GLY A CA 1
ATOM 526 C C . GLY A 1 66 ? -6.422 -11.291 19.544 1.00 92.31 66 GLY A C 1
ATOM 527 O O . GLY A 1 66 ? -6.073 -10.131 19.791 1.00 92.31 66 GLY A O 1
ATOM 528 N N . ASN A 1 67 ? -7.641 -11.737 19.837 1.00 94.00 67 ASN A N 1
ATOM 529 C CA . ASN A 1 67 ? -8.591 -10.959 20.629 1.00 94.00 67 ASN A CA 1
ATOM 530 C C . ASN A 1 67 ? -8.188 -11.005 22.106 1.00 94.00 67 ASN A C 1
ATOM 532 O O . ASN A 1 67 ? -7.840 -12.065 22.623 1.00 94.00 67 ASN A O 1
ATOM 536 N N . ILE A 1 68 ? -8.243 -9.858 22.781 1.00 94.81 68 ILE A N 1
ATOM 537 C CA . ILE A 1 68 ? -8.067 -9.783 24.235 1.00 94.81 68 ILE A CA 1
ATOM 538 C C . ILE A 1 68 ? -9.460 -9.776 24.849 1.00 94.81 68 ILE A C 1
ATOM 540 O O . ILE A 1 68 ? -10.293 -8.956 24.462 1.00 94.81 68 ILE A O 1
ATOM 544 N N . VAL A 1 69 ? -9.710 -10.680 25.793 1.00 96.19 69 VAL A N 1
ATOM 545 C CA . VAL A 1 69 ? -11.002 -10.825 26.473 1.00 96.19 69 VAL A CA 1
ATOM 546 C C . VAL A 1 69 ? -10.824 -10.797 27.990 1.00 96.19 69 VAL A C 1
ATOM 548 O O . VAL A 1 69 ? -9.797 -11.234 28.504 1.00 96.19 69 VAL A O 1
ATOM 551 N N . ASP A 1 70 ? -11.826 -10.286 28.704 1.00 94.94 70 ASP A N 1
ATOM 552 C CA . ASP A 1 70 ? -11.910 -10.387 30.167 1.00 94.94 70 ASP A CA 1
ATOM 553 C C . ASP A 1 70 ? -12.340 -11.808 30.601 1.00 94.94 70 ASP A C 1
ATOM 555 O O . ASP A 1 70 ? -12.794 -12.615 29.788 1.00 94.94 70 ASP A O 1
ATOM 559 N N . ARG A 1 71 ? -12.283 -12.103 31.905 1.00 96.12 71 ARG A N 1
ATOM 560 C CA . ARG A 1 71 ? -12.738 -13.349 32.552 1.00 96.12 71 ARG A CA 1
ATOM 561 C C . ARG A 1 71 ? -14.173 -13.763 32.216 1.00 96.12 71 ARG A C 1
ATOM 563 O O . ARG A 1 71 ? -14.512 -14.932 32.352 1.00 96.12 71 ARG A O 1
ATOM 570 N N . PHE A 1 72 ? -15.013 -12.821 31.789 1.00 96.25 72 PHE A N 1
ATOM 571 C CA . PHE A 1 72 ? -16.394 -13.070 31.361 1.00 96.25 72 PHE A CA 1
ATOM 572 C C . PHE A 1 72 ? -16.547 -13.227 29.837 1.00 96.25 72 PHE A C 1
ATOM 574 O O . PHE A 1 72 ? -17.667 -13.246 29.337 1.00 96.25 72 PHE A O 1
ATOM 581 N N . GLY A 1 73 ? -15.445 -13.275 29.081 1.00 94.12 73 GLY A N 1
ATOM 582 C CA . GLY A 1 73 ? -15.452 -13.383 27.618 1.00 94.12 73 GLY A CA 1
ATOM 583 C C . GLY A 1 73 ? -15.782 -12.081 26.879 1.00 94.12 73 GLY A C 1
ATOM 584 O O . GLY A 1 73 ? -15.951 -12.090 25.662 1.00 94.12 73 GLY A O 1
ATOM 585 N N . ARG A 1 74 ? -15.876 -10.945 27.582 1.00 94.38 74 ARG A N 1
ATOM 586 C CA . ARG A 1 74 ? -16.098 -9.633 26.955 1.00 94.38 74 ARG A CA 1
ATOM 587 C C . ARG A 1 74 ? -14.830 -9.180 26.241 1.00 94.38 74 ARG A C 1
ATOM 589 O O . ARG A 1 74 ? -13.759 -9.190 26.838 1.00 94.38 74 ARG A O 1
ATOM 596 N N . THR A 1 75 ? -14.962 -8.765 24.985 1.00 94.69 75 THR A N 1
ATOM 597 C CA . THR A 1 75 ? -13.83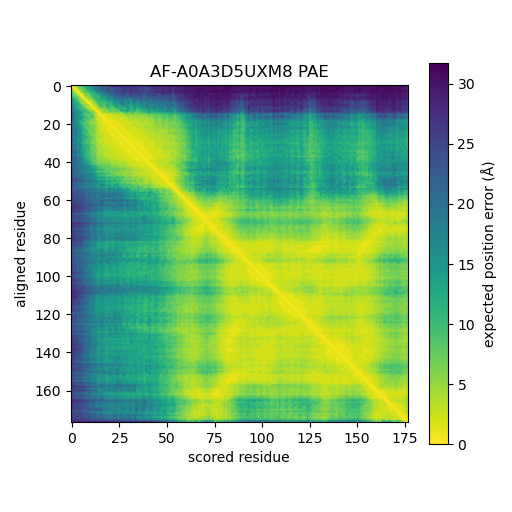3 -8.306 24.167 1.00 94.69 75 THR A CA 1
ATOM 598 C C . THR A 1 75 ? -13.331 -6.957 24.664 1.00 94.69 75 THR A C 1
ATOM 600 O O . THR A 1 75 ? -14.087 -5.994 24.704 1.00 94.69 75 THR A O 1
ATOM 603 N N . LEU A 1 76 ? -12.056 -6.906 25.040 1.00 94.38 76 LEU A N 1
ATOM 604 C CA . LEU A 1 76 ? -11.346 -5.705 25.479 1.00 94.38 76 LEU A CA 1
ATOM 605 C C . LEU A 1 76 ? -10.544 -5.068 24.340 1.00 94.38 76 LEU A C 1
ATOM 607 O O . LEU A 1 76 ? -10.390 -3.852 24.301 1.00 94.38 76 LEU A O 1
ATOM 611 N N . ALA A 1 77 ? -10.044 -5.890 23.415 1.00 94.81 77 ALA A N 1
ATOM 612 C CA . ALA A 1 77 ? -9.412 -5.428 22.189 1.00 94.81 77 ALA A CA 1
ATOM 613 C C . ALA A 1 77 ? -9.609 -6.451 21.062 1.00 94.81 77 ALA A C 1
ATOM 615 O O . ALA A 1 77 ? -9.388 -7.651 21.258 1.00 94.81 77 ALA A O 1
ATOM 616 N N . SER A 1 78 ? -9.991 -5.973 19.881 1.00 93.94 78 SER A N 1
ATOM 617 C CA . SER A 1 78 ? -10.213 -6.781 18.675 1.00 93.94 78 SER A CA 1
ATOM 618 C C . SER A 1 78 ? -9.608 -6.115 17.446 1.00 93.94 78 SER A C 1
ATOM 620 O O . SER A 1 78 ? -9.006 -5.050 17.556 1.00 93.94 78 SER A O 1
ATOM 622 N N . ASN A 1 79 ? -9.688 -6.764 16.288 1.00 92.25 79 ASN A N 1
ATOM 623 C CA . ASN A 1 79 ? -9.332 -6.131 15.021 1.00 92.25 79 ASN A CA 1
ATOM 624 C C . ASN A 1 79 ? -10.619 -5.747 14.291 1.00 92.25 79 ASN A C 1
ATOM 626 O O . ASN A 1 79 ? -11.601 -6.490 14.348 1.00 92.25 79 ASN A O 1
ATOM 630 N N . ARG A 1 80 ? -10.597 -4.595 13.627 1.00 90.88 80 ARG A N 1
ATOM 631 C CA . ARG A 1 80 ? -11.642 -4.165 12.704 1.00 90.88 80 ARG A CA 1
ATOM 632 C C . ARG A 1 80 ? -11.030 -3.926 11.329 1.00 90.88 80 ARG A C 1
ATOM 634 O O . ARG A 1 80 ? -9.907 -3.421 11.226 1.00 90.88 80 ARG A O 1
ATOM 641 N N . GLN A 1 81 ? -11.810 -4.212 10.293 1.00 91.50 81 GLN A N 1
ATOM 642 C CA . GLN A 1 81 ? -11.428 -3.902 8.920 1.00 91.50 81 GLN A CA 1
ATOM 643 C C . GLN A 1 81 ? -11.235 -2.392 8.766 1.00 91.50 81 GLN A C 1
ATOM 645 O O . GLN A 1 81 ? -12.073 -1.598 9.192 1.00 91.50 81 GLN A O 1
ATOM 650 N N . ASN A 1 82 ? -10.121 -2.015 8.153 1.00 92.81 82 ASN A N 1
ATOM 651 C CA . ASN A 1 82 ? -9.799 -0.651 7.769 1.00 92.81 82 ASN A CA 1
ATOM 652 C C . ASN A 1 82 ? -9.776 -0.583 6.240 1.00 92.81 82 ASN A C 1
ATOM 654 O O . ASN A 1 82 ? -8.805 -1.001 5.601 1.00 92.81 82 ASN A O 1
ATOM 658 N N . TYR A 1 83 ? -10.862 -0.083 5.658 1.00 95.75 83 TYR A N 1
ATOM 659 C CA . TYR A 1 83 ? -10.943 0.155 4.224 1.00 95.75 83 TYR A CA 1
ATOM 660 C C . TYR A 1 83 ? -10.123 1.389 3.868 1.00 95.75 83 TYR A C 1
ATOM 662 O O . TYR A 1 83 ? -10.397 2.494 4.337 1.00 95.75 83 TYR A O 1
ATOM 670 N N . ARG A 1 84 ? -9.119 1.207 3.017 1.00 94.94 84 ARG A N 1
ATOM 671 C CA . ARG A 1 84 ? -8.206 2.278 2.626 1.00 94.94 84 ARG A CA 1
ATOM 672 C C . ARG A 1 84 ? -7.990 2.311 1.124 1.00 94.94 84 ARG A C 1
ATOM 674 O O . ARG A 1 84 ? -8.163 1.319 0.420 1.00 94.94 84 ARG A O 1
ATOM 681 N N . ALA A 1 85 ? -7.589 3.476 0.640 1.00 95.44 85 ALA A N 1
ATOM 682 C CA . ALA A 1 85 ? -7.152 3.679 -0.730 1.00 95.44 85 ALA A CA 1
ATOM 683 C C . ALA A 1 85 ? -5.685 4.104 -0.717 1.00 95.44 85 ALA A C 1
ATOM 685 O O . ALA A 1 85 ? -5.311 5.073 -0.051 1.00 95.44 85 ALA A O 1
ATOM 686 N N . MET A 1 86 ? -4.851 3.378 -1.452 1.00 95.25 86 MET A N 1
ATOM 687 C CA . MET A 1 86 ? -3.431 3.677 -1.624 1.00 95.25 86 MET A CA 1
ATOM 688 C C . MET A 1 86 ? -3.164 4.150 -3.053 1.00 95.25 86 MET A C 1
ATOM 690 O O . MET A 1 86 ? -3.960 3.886 -3.943 1.00 95.25 86 MET A O 1
ATOM 694 N N . LEU A 1 87 ? -2.049 4.839 -3.291 1.00 95.62 87 LEU A N 1
ATOM 695 C CA . LEU A 1 87 ? -1.617 5.271 -4.618 1.00 95.62 87 LEU A CA 1
ATOM 696 C C . LEU A 1 87 ? -0.198 4.789 -4.897 1.00 95.62 87 LEU A C 1
ATOM 698 O O . LEU A 1 87 ? 0.715 5.039 -4.109 1.00 95.62 87 LEU A O 1
ATOM 702 N N . ILE A 1 88 ? -0.007 4.141 -6.045 1.00 95.31 88 ILE A N 1
ATOM 703 C CA . ILE A 1 88 ? 1.303 3.771 -6.580 1.00 95.31 88 ILE A CA 1
ATOM 704 C C . ILE A 1 88 ? 1.658 4.758 -7.691 1.00 95.31 88 ILE A C 1
ATOM 706 O O . ILE A 1 88 ? 1.044 4.784 -8.760 1.00 95.31 88 ILE A O 1
ATOM 710 N N . SER A 1 89 ? 2.668 5.590 -7.437 1.00 93.25 89 SER A N 1
ATOM 711 C CA . SER A 1 89 ? 2.996 6.711 -8.329 1.00 93.25 89 SER A CA 1
ATOM 712 C C . SER A 1 89 ? 3.514 6.271 -9.701 1.00 93.25 89 SER A C 1
ATOM 714 O O . SER A 1 89 ? 3.298 6.968 -10.684 1.00 93.25 89 SER A O 1
ATOM 716 N N . GLU A 1 90 ? 4.153 5.102 -9.793 1.00 92.69 90 GLU A N 1
ATOM 717 C CA . GLU A 1 90 ? 4.624 4.532 -11.061 1.00 92.69 90 GLU A CA 1
ATOM 718 C C . GLU A 1 90 ? 3.480 4.096 -11.989 1.00 92.69 90 GLU A C 1
ATOM 720 O O . GLU A 1 90 ? 3.626 4.120 -13.207 1.00 92.69 90 GLU A O 1
ATOM 725 N N . GLN A 1 91 ? 2.324 3.745 -11.423 1.00 92.75 91 GLN A N 1
ATOM 726 C CA . GLN A 1 91 ? 1.143 3.298 -12.170 1.00 92.75 91 GLN A CA 1
ATOM 727 C C . GLN A 1 91 ? 0.236 4.462 -12.593 1.00 92.75 91 GLN A C 1
ATOM 729 O O . GLN A 1 91 ? -0.832 4.249 -13.166 1.00 92.75 91 GLN A O 1
ATOM 734 N N . THR A 1 92 ? 0.653 5.697 -12.307 1.00 92.88 92 THR A N 1
ATOM 735 C CA . THR A 1 92 ? -0.138 6.901 -12.540 1.00 92.88 92 THR A CA 1
ATOM 736 C C . THR A 1 92 ? 0.590 7.847 -13.501 1.00 92.88 92 THR A C 1
ATOM 738 O O . THR A 1 92 ? 1.713 8.250 -13.204 1.00 92.88 92 THR A O 1
ATOM 741 N N . PRO A 1 93 ? -0.037 8.288 -14.610 1.00 90.94 93 PRO A N 1
ATOM 742 C CA . PRO A 1 93 ? 0.561 9.290 -15.499 1.00 90.94 93 PRO A CA 1
ATOM 743 C C . PRO A 1 93 ? 0.725 10.666 -14.836 1.00 90.94 93 PRO A C 1
ATOM 745 O O . PRO A 1 93 ? 1.737 11.334 -15.025 1.00 90.94 93 PRO A O 1
ATOM 748 N N . ASP A 1 94 ? -0.278 11.079 -14.058 1.00 93.69 94 ASP A N 1
ATOM 749 C CA . ASP A 1 94 ? -0.310 12.343 -13.322 1.00 93.69 94 ASP A CA 1
ATOM 750 C C . ASP A 1 94 ? -0.998 12.143 -11.964 1.00 93.69 94 ASP A C 1
ATOM 752 O O . ASP A 1 94 ? -2.209 11.909 -11.879 1.00 93.69 94 ASP A O 1
ATOM 756 N N . VAL A 1 95 ? -0.199 12.227 -10.900 1.00 92.81 95 VAL A N 1
ATOM 757 C CA . VAL A 1 95 ? -0.638 12.042 -9.513 1.00 92.81 95 VAL A CA 1
ATOM 758 C C . VAL A 1 95 ? -1.675 13.088 -9.109 1.00 92.81 95 VAL A C 1
ATOM 760 O O . VAL A 1 95 ? -2.664 12.751 -8.461 1.00 92.81 95 VAL A O 1
ATOM 763 N N . GLU A 1 96 ? -1.485 14.354 -9.480 1.00 92.88 96 GLU A N 1
ATOM 764 C CA . GLU A 1 96 ? -2.398 15.422 -9.074 1.00 92.88 96 GLU A CA 1
ATOM 765 C C . GLU A 1 96 ? -3.750 15.287 -9.765 1.00 92.88 96 GLU A C 1
ATOM 767 O O . GLU A 1 96 ? -4.789 15.464 -9.119 1.00 92.88 96 GLU A O 1
ATOM 772 N N . ALA A 1 97 ? -3.745 14.921 -11.048 1.00 93.19 97 ALA A N 1
ATOM 773 C CA . ALA A 1 97 ? -4.965 14.655 -11.797 1.00 93.19 97 ALA A CA 1
ATOM 774 C C . ALA A 1 97 ? -5.712 13.423 -11.261 1.00 93.19 97 ALA A C 1
ATOM 776 O O . ALA A 1 97 ? -6.938 13.463 -11.136 1.00 93.19 97 ALA A O 1
ATOM 777 N N . THR A 1 98 ? -5.003 12.346 -10.904 1.00 93.81 98 THR A N 1
ATOM 778 C CA . THR A 1 98 ? -5.623 11.170 -10.269 1.00 93.81 98 THR A CA 1
ATOM 779 C C . THR A 1 98 ? -6.207 11.517 -8.903 1.00 93.81 98 THR A C 1
ATOM 781 O O . THR A 1 98 ? -7.361 11.181 -8.646 1.00 93.81 98 THR A O 1
ATOM 784 N N . LEU A 1 99 ? -5.488 12.263 -8.058 1.00 93.25 99 LEU A N 1
ATOM 785 C CA . LEU A 1 99 ? -6.019 12.726 -6.771 1.00 93.25 99 LEU A CA 1
ATOM 786 C C . LEU A 1 99 ? -7.243 13.634 -6.947 1.00 93.25 99 LEU A C 1
ATOM 788 O O . LEU A 1 99 ? -8.183 13.551 -6.163 1.00 93.25 99 LEU A O 1
ATOM 792 N N . ALA A 1 100 ? -7.269 14.474 -7.985 1.00 92.69 100 ALA A N 1
ATOM 793 C CA . ALA A 1 100 ? -8.435 15.293 -8.299 1.00 92.69 100 ALA A CA 1
ATOM 794 C C . ALA A 1 100 ? -9.647 14.442 -8.717 1.00 92.69 100 ALA A C 1
ATOM 796 O O . ALA A 1 100 ? -10.768 14.741 -8.307 1.00 92.69 100 ALA A O 1
ATOM 797 N N . ARG A 1 101 ? -9.447 13.365 -9.489 1.00 93.06 101 ARG A N 1
ATOM 798 C CA . ARG A 1 101 ? -10.522 12.410 -9.817 1.00 93.06 101 ARG A CA 1
ATOM 799 C C . ARG A 1 101 ? -11.005 11.661 -8.578 1.00 93.06 101 ARG A C 1
ATOM 801 O O . ARG A 1 101 ? -12.205 11.638 -8.333 1.00 93.06 101 ARG A O 1
ATOM 808 N N . PHE A 1 102 ? -10.083 11.141 -7.771 1.00 94.06 102 PHE A N 1
ATOM 809 C CA . PHE A 1 102 ? -10.395 10.455 -6.516 1.00 94.06 102 PHE A CA 1
ATOM 810 C C . PHE A 1 102 ? -11.189 11.352 -5.555 1.00 94.06 102 PHE A C 1
ATOM 812 O O . PHE A 1 102 ? -12.173 10.907 -4.967 1.00 94.06 102 PHE A O 1
ATOM 819 N N . SER A 1 103 ? -10.837 12.643 -5.477 1.00 93.25 103 SER A N 1
ATOM 820 C CA . SER A 1 103 ? -11.511 13.613 -4.601 1.00 93.25 103 SER A CA 1
ATOM 821 C C . SER A 1 103 ? -12.995 13.848 -4.915 1.00 93.25 103 SER A C 1
ATOM 823 O O . SER A 1 103 ? -13.705 14.437 -4.108 1.00 93.25 103 SER A O 1
ATOM 825 N N . ARG A 1 104 ? -13.480 13.390 -6.079 1.00 92.00 104 ARG A N 1
ATOM 826 C CA . ARG A 1 104 ? -14.908 13.428 -6.438 1.00 92.00 104 ARG A CA 1
ATOM 827 C C . ARG A 1 104 ? -15.723 12.326 -5.760 1.00 92.00 104 ARG A C 1
ATOM 829 O O . ARG A 1 104 ? -16.941 12.434 -5.719 1.00 92.00 104 ARG A O 1
ATOM 836 N N . ILE A 1 105 ? -15.062 11.268 -5.294 1.00 91.62 105 ILE A N 1
ATOM 837 C CA . ILE A 1 105 ? -15.688 10.104 -4.655 1.00 91.62 105 ILE A CA 1
ATOM 838 C C . ILE A 1 105 ? -15.512 10.190 -3.140 1.00 91.62 105 ILE A C 1
ATOM 840 O O . ILE A 1 105 ? -16.460 9.995 -2.384 1.00 91.62 105 ILE A O 1
ATOM 844 N N . VAL A 1 106 ? -14.290 10.491 -2.703 1.00 92.56 106 VAL A N 1
ATOM 845 C CA . VAL A 1 106 ? -13.934 10.637 -1.292 1.00 92.56 106 VAL A CA 1
ATOM 846 C C . VAL A 1 106 ? -13.394 12.038 -1.090 1.00 92.56 106 VAL A C 1
ATOM 848 O O . VAL A 1 106 ? -12.388 12.405 -1.692 1.00 92.56 106 VAL A O 1
ATOM 851 N N . GLU A 1 107 ? -14.050 12.825 -0.242 1.00 90.31 107 GLU A N 1
ATOM 852 C CA . GLU A 1 107 ? -13.583 14.171 0.068 1.00 90.31 107 GLU A CA 1
ATOM 853 C C . GLU A 1 107 ? -12.207 14.115 0.739 1.00 90.31 107 GLU A C 1
ATOM 855 O O . GLU A 1 107 ? -12.012 13.453 1.757 1.00 90.31 107 GLU A O 1
ATOM 860 N N . ILE A 1 108 ? -11.243 14.825 0.153 1.00 89.25 108 ILE A N 1
ATOM 861 C CA . ILE A 1 108 ? -9.917 15.024 0.733 1.00 89.25 108 ILE A CA 1
ATOM 862 C C . ILE A 1 108 ? -9.727 16.518 0.933 1.00 89.25 108 ILE A C 1
ATOM 864 O O . ILE A 1 108 ? -9.821 17.309 -0.010 1.00 89.25 108 ILE A O 1
ATOM 868 N N . ASP A 1 109 ? -9.401 16.911 2.156 1.00 91.12 109 ASP A N 1
ATOM 869 C CA . ASP A 1 109 ? -9.093 18.290 2.474 1.00 91.12 109 ASP A CA 1
ATOM 870 C C . ASP A 1 109 ? -7.722 18.717 1.912 1.00 91.12 109 ASP A C 1
ATOM 872 O O . ASP A 1 109 ? -6.825 17.925 1.600 1.00 91.12 109 ASP A O 1
ATOM 876 N N . SER A 1 110 ? -7.531 20.029 1.788 1.00 89.69 110 SER A N 1
ATOM 877 C CA . SER A 1 110 ? -6.309 20.575 1.190 1.00 89.69 110 SER A CA 1
ATOM 878 C C . SER A 1 110 ? -5.031 20.250 1.980 1.00 89.69 110 SER A C 1
ATOM 880 O O . SER A 1 110 ? -3.949 20.193 1.384 1.00 89.69 110 SER A O 1
ATOM 882 N N . PHE A 1 111 ? -5.125 20.030 3.297 1.00 91.75 111 PHE A N 1
ATOM 883 C CA . PHE A 1 111 ? -3.978 19.668 4.123 1.00 91.75 111 PHE A CA 1
ATOM 884 C C . PHE A 1 111 ? -3.583 18.210 3.880 1.00 91.75 111 PHE A C 1
ATOM 886 O O . PHE A 1 111 ? -2.407 17.944 3.605 1.00 91.75 111 PHE A O 1
ATOM 893 N N . THR A 1 112 ? -4.550 17.291 3.854 1.00 91.56 112 THR A N 1
ATOM 894 C CA . THR A 1 112 ? -4.294 15.884 3.514 1.00 91.56 112 THR A CA 1
ATOM 895 C C . THR A 1 112 ? -3.730 15.737 2.108 1.00 91.56 112 THR A C 1
ATOM 897 O O . THR A 1 112 ? -2.717 15.060 1.935 1.00 91.56 112 THR A O 1
ATOM 900 N N . LYS A 1 113 ? -4.266 16.455 1.109 1.00 93.19 113 LYS A N 1
ATOM 901 C CA . LYS A 1 113 ? -3.700 16.445 -0.253 1.00 93.19 113 LYS A CA 1
ATOM 902 C C . LYS A 1 113 ? -2.220 16.849 -0.269 1.00 93.19 113 LYS A C 1
ATOM 904 O O . LYS A 1 113 ? -1.404 16.189 -0.911 1.00 93.19 113 LYS A O 1
ATOM 909 N N . LYS A 1 114 ? -1.844 17.907 0.460 1.00 94.00 114 LYS A N 1
ATOM 910 C CA . LYS A 1 114 ? -0.439 18.347 0.568 1.00 94.00 114 LYS A CA 1
ATOM 911 C C . LYS A 1 114 ? 0.443 17.319 1.275 1.00 94.00 114 LYS A C 1
ATOM 913 O O . LYS A 1 114 ? 1.603 17.164 0.891 1.00 94.00 114 LYS A O 1
ATOM 918 N N . ARG A 1 115 ? -0.081 16.641 2.301 1.00 95.06 115 ARG A N 1
ATOM 919 C CA . ARG A 1 115 ? 0.616 15.550 2.994 1.00 95.06 115 ARG A CA 1
ATOM 920 C C . ARG A 1 115 ? 0.899 14.397 2.029 1.00 95.06 115 ARG A C 1
ATOM 922 O O . ARG A 1 115 ? 2.057 14.039 1.868 1.00 95.06 115 ARG A O 1
ATOM 929 N N . ILE A 1 116 ? -0.118 13.922 1.311 1.00 94.38 116 ILE A N 1
ATOM 930 C CA . ILE A 1 116 ? 0.005 12.828 0.337 1.00 94.38 116 ILE A CA 1
ATOM 931 C C . ILE A 1 116 ? 1.059 13.147 -0.728 1.00 94.38 116 ILE A C 1
ATOM 933 O O . ILE A 1 116 ? 1.949 12.339 -0.975 1.00 94.38 116 ILE A O 1
ATOM 937 N N . LEU A 1 117 ? 1.015 14.341 -1.330 1.00 94.31 117 LEU A N 1
ATOM 938 C CA . LEU A 1 11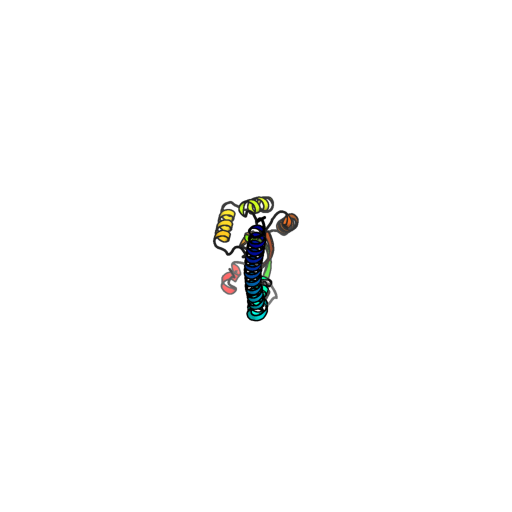7 ? 1.996 14.740 -2.347 1.00 94.31 117 LEU A CA 1
ATOM 939 C C . LEU A 1 117 ? 3.430 14.767 -1.799 1.00 94.31 117 LEU A C 1
ATOM 941 O O . LEU A 1 117 ? 4.370 14.371 -2.488 1.00 94.31 117 LEU A O 1
ATOM 945 N N . ARG A 1 118 ? 3.607 15.201 -0.546 1.00 95.38 118 ARG A N 1
ATOM 946 C CA . ARG A 1 118 ? 4.907 15.173 0.132 1.00 95.38 118 ARG A CA 1
ATOM 947 C C . ARG A 1 118 ? 5.382 13.742 0.380 1.00 95.38 118 ARG A C 1
ATOM 949 O O . ARG A 1 118 ? 6.564 13.468 0.184 1.00 95.38 118 ARG A O 1
ATOM 956 N N . ASP A 1 119 ? 4.485 12.860 0.805 1.00 94.69 119 ASP A N 1
ATOM 957 C CA . ASP A 1 119 ? 4.793 11.460 1.104 1.00 94.69 119 ASP A CA 1
ATOM 958 C C . ASP A 1 119 ? 5.170 10.703 -0.180 1.00 94.69 119 ASP A C 1
ATOM 960 O O . ASP A 1 119 ? 6.174 9.990 -0.202 1.00 94.69 119 ASP A O 1
ATOM 964 N N . ILE A 1 120 ? 4.462 10.957 -1.286 1.00 94.88 120 ILE A N 1
ATOM 965 C CA . ILE A 1 120 ? 4.795 10.438 -2.622 1.00 94.88 120 ILE A CA 1
ATOM 966 C C . ILE A 1 120 ? 6.168 10.932 -3.080 1.00 94.88 120 ILE A C 1
ATOM 968 O O . ILE A 1 120 ? 6.970 10.144 -3.567 1.00 94.88 120 ILE A O 1
ATOM 972 N N . ALA A 1 121 ? 6.477 12.219 -2.893 1.00 93.44 121 ALA A N 1
ATOM 973 C CA . ALA A 1 121 ? 7.768 12.777 -3.298 1.00 93.44 121 ALA A CA 1
ATOM 974 C C . ALA A 1 121 ? 8.962 12.199 -2.511 1.00 93.44 121 ALA A C 1
ATOM 976 O O . ALA A 1 121 ? 10.091 12.231 -2.998 1.00 93.44 121 ALA A O 1
ATOM 977 N N . ARG A 1 122 ? 8.729 11.698 -1.291 1.00 95.44 122 ARG A N 1
ATOM 978 C CA . ARG A 1 122 ? 9.760 11.101 -0.422 1.00 95.44 122 ARG A CA 1
ATOM 979 C C . ARG A 1 122 ? 9.878 9.586 -0.567 1.00 95.44 122 ARG A C 1
ATOM 981 O O . ARG A 1 122 ? 10.892 9.028 -0.154 1.00 95.44 122 ARG A O 1
ATOM 988 N N . SER A 1 123 ? 8.860 8.936 -1.119 1.00 92.88 123 SER A N 1
ATOM 989 C CA . SER A 1 123 ? 8.790 7.481 -1.227 1.00 92.88 123 SER A CA 1
ATOM 990 C C . SER A 1 123 ? 9.282 7.000 -2.599 1.00 92.88 123 SER A C 1
ATOM 992 O O . SER A 1 123 ? 9.123 7.705 -3.597 1.00 92.88 123 SER A O 1
ATOM 994 N N . PRO A 1 124 ? 9.877 5.798 -2.700 1.00 92.75 124 PRO A N 1
ATOM 995 C CA . PRO A 1 124 ? 10.167 5.179 -3.992 1.00 92.75 124 PRO A CA 1
ATOM 996 C C . PRO A 1 124 ? 8.896 5.012 -4.835 1.00 92.75 124 PRO A C 1
ATOM 998 O O . PRO A 1 124 ? 7.829 4.721 -4.300 1.00 92.75 124 PRO A O 1
ATOM 1001 N N . ARG A 1 125 ? 9.003 5.141 -6.164 1.00 90.06 125 ARG A N 1
ATOM 1002 C CA . ARG A 1 125 ? 7.823 5.238 -7.047 1.00 90.06 125 ARG A CA 1
ATOM 1003 C C . ARG A 1 125 ? 6.895 4.016 -7.040 1.00 90.06 125 ARG A C 1
ATOM 1005 O O . ARG A 1 125 ? 5.692 4.170 -7.261 1.00 90.06 125 ARG A O 1
ATOM 1012 N N . PHE A 1 126 ? 7.461 2.842 -6.772 1.00 88.19 126 PHE A N 1
ATOM 1013 C CA . PHE A 1 126 ? 6.770 1.555 -6.693 1.00 88.19 126 PHE A CA 1
ATOM 1014 C C . PHE A 1 126 ? 6.088 1.310 -5.337 1.00 88.19 126 PHE A C 1
ATOM 1016 O O . PHE A 1 126 ? 5.361 0.329 -5.180 1.00 88.19 126 PHE A O 1
ATOM 1023 N N . MET A 1 127 ? 6.348 2.155 -4.332 1.00 90.56 127 MET A N 1
ATOM 1024 C CA . MET A 1 127 ? 5.798 1.985 -2.992 1.00 90.56 127 MET A CA 1
ATOM 1025 C C . MET A 1 127 ? 4.396 2.605 -2.916 1.00 90.56 127 MET A C 1
ATOM 1027 O O . MET A 1 127 ? 4.231 3.767 -3.295 1.00 90.56 127 MET A O 1
ATOM 1031 N N . PRO A 1 128 ? 3.383 1.863 -2.434 1.00 93.06 128 PRO A N 1
ATOM 1032 C CA . PRO A 1 128 ? 2.053 2.417 -2.234 1.00 93.06 128 PRO A CA 1
ATOM 1033 C C . PRO A 1 128 ? 2.072 3.444 -1.097 1.00 93.06 128 PRO A C 1
ATOM 1035 O O . PRO A 1 128 ? 2.601 3.179 -0.019 1.00 93.06 128 PRO A O 1
ATOM 1038 N N . VAL A 1 129 ? 1.468 4.606 -1.337 1.00 95.12 129 VAL A N 1
ATOM 1039 C CA . VAL A 1 129 ? 1.268 5.658 -0.333 1.00 95.12 129 VAL A CA 1
ATOM 1040 C C . VAL A 1 129 ? -0.214 5.766 -0.019 1.00 95.12 129 VAL A C 1
ATOM 1042 O O . VAL A 1 129 ? -1.033 5.887 -0.927 1.00 95.12 129 VAL A O 1
ATOM 1045 N N . THR A 1 130 ? -0.575 5.748 1.259 1.00 94.44 130 THR A N 1
ATOM 1046 C CA . THR A 1 130 ? -1.971 5.874 1.672 1.00 94.44 130 THR A CA 1
ATOM 1047 C C . THR A 1 130 ? -2.544 7.254 1.346 1.00 94.44 130 THR A C 1
ATOM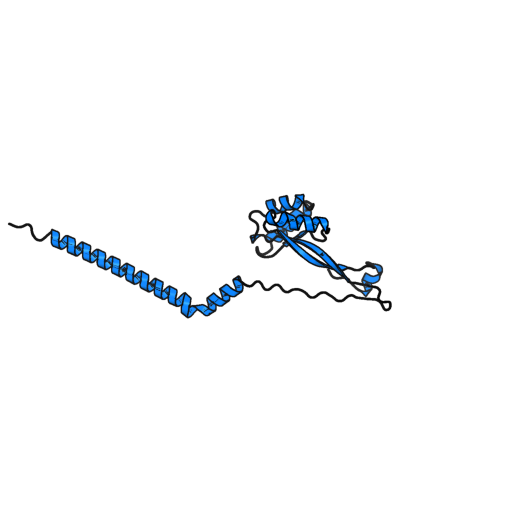 1049 O O . THR A 1 130 ? -2.011 8.285 1.766 1.00 94.44 130 THR A O 1
ATOM 1052 N N . VAL A 1 131 ? -3.672 7.258 0.638 1.00 94.94 131 VAL A N 1
ATOM 1053 C CA . VAL A 1 131 ? -4.424 8.454 0.237 1.00 94.94 131 VAL A CA 1
ATOM 1054 C C . VAL A 1 131 ? -5.601 8.700 1.177 1.00 94.94 131 VAL A C 1
ATOM 1056 O O . VAL A 1 131 ? -5.833 9.836 1.581 1.00 94.94 131 VAL A O 1
ATOM 1059 N N . ALA A 1 132 ? -6.317 7.644 1.559 1.00 94.38 132 ALA A N 1
ATOM 1060 C CA . ALA A 1 132 ? -7.424 7.709 2.507 1.00 94.38 132 ALA A CA 1
ATOM 1061 C C . ALA A 1 132 ? -7.482 6.427 3.350 1.00 94.38 132 ALA A C 1
ATOM 1063 O O . ALA A 1 132 ? -7.179 5.350 2.837 1.00 94.38 132 ALA A O 1
ATOM 1064 N N . GLU A 1 133 ? -7.880 6.554 4.615 1.00 92.94 133 GLU A N 1
ATOM 1065 C CA . GLU A 1 133 ? -8.078 5.458 5.579 1.00 92.94 133 GLU A CA 1
ATOM 1066 C C . GLU A 1 133 ? -9.462 5.575 6.219 1.00 92.94 133 GLU A C 1
ATOM 1068 O O . GLU A 1 133 ? -10.101 6.621 6.099 1.00 92.94 133 GLU A O 1
ATOM 1073 N N . ASP A 1 134 ? -9.906 4.506 6.886 1.00 92.12 134 ASP A N 1
ATOM 1074 C CA . ASP A 1 134 ? -11.201 4.406 7.565 1.00 92.12 134 ASP A CA 1
ATOM 1075 C C . ASP A 1 134 ? -12.385 4.794 6.651 1.00 92.12 134 ASP A C 1
ATOM 1077 O O . ASP A 1 134 ? -13.345 5.446 7.066 1.00 92.12 134 ASP A O 1
ATOM 1081 N N . LEU A 1 135 ? -12.325 4.387 5.375 1.00 94.50 135 LEU A N 1
ATOM 1082 C CA . LEU A 1 135 ? -13.410 4.600 4.419 1.00 94.50 135 LEU A CA 1
ATOM 1083 C C . LEU A 1 135 ? -14.662 3.837 4.859 1.00 94.50 135 LEU A C 1
ATOM 1085 O O . LEU A 1 135 ? -14.588 2.694 5.311 1.00 94.50 135 LEU A O 1
ATOM 1089 N N . SER A 1 136 ? -15.836 4.433 4.655 1.00 94.50 136 SER A N 1
ATOM 1090 C CA . SER A 1 136 ? -17.086 3.675 4.752 1.00 94.50 136 SER A CA 1
ATOM 1091 C C . SER A 1 136 ? -17.152 2.604 3.658 1.00 94.50 136 SER A C 1
ATOM 1093 O O . SER A 1 136 ? -16.549 2.750 2.591 1.00 94.50 136 SER A O 1
ATOM 1095 N N . TRP A 1 137 ? -17.923 1.540 3.896 1.00 93.19 137 TRP A N 1
ATOM 1096 C CA . TRP A 1 137 ? -18.141 0.490 2.896 1.00 93.19 137 TRP A CA 1
ATOM 1097 C C . TRP A 1 137 ? -18.636 1.058 1.559 1.00 93.19 137 TRP A C 1
ATOM 1099 O O . TRP A 1 137 ? -18.137 0.670 0.505 1.00 93.19 137 TRP A O 1
ATOM 1109 N N . ASP A 1 138 ? -19.550 2.030 1.600 1.00 94.94 138 ASP A N 1
ATOM 1110 C CA . ASP A 1 138 ? -20.095 2.661 0.397 1.00 94.94 138 ASP A CA 1
ATOM 1111 C C . ASP A 1 138 ? -19.018 3.433 -0.375 1.00 94.94 138 ASP A C 1
ATOM 1113 O O . ASP A 1 138 ? -18.901 3.284 -1.590 1.00 94.94 138 ASP A O 1
ATOM 1117 N N . GLN A 1 139 ? -18.175 4.208 0.315 1.00 94.81 139 GLN A N 1
ATOM 1118 C CA . GLN A 1 139 ? -17.046 4.902 -0.314 1.00 94.81 139 GLN A CA 1
ATOM 1119 C C . GLN A 1 139 ? -16.039 3.915 -0.904 1.00 94.81 139 GLN A C 1
ATOM 1121 O O . GLN A 1 139 ? -15.607 4.086 -2.042 1.00 94.81 139 GLN A O 1
ATOM 1126 N N . PHE A 1 140 ? -15.685 2.867 -0.159 1.00 95.38 140 PHE A N 1
ATOM 1127 C CA . PHE A 1 140 ? -14.770 1.833 -0.632 1.00 95.38 140 PHE A CA 1
ATOM 1128 C C . PHE A 1 140 ? -15.316 1.132 -1.881 1.00 95.38 140 PHE A C 1
ATOM 1130 O O . PHE A 1 140 ? -14.590 0.963 -2.862 1.00 95.38 140 PHE A O 1
ATOM 1137 N N . ALA A 1 141 ? -16.606 0.792 -1.894 1.00 95.44 141 ALA A N 1
ATOM 1138 C CA . ALA A 1 141 ? -17.276 0.205 -3.048 1.00 95.44 141 ALA A CA 1
ATOM 1139 C C . ALA A 1 141 ? -17.266 1.149 -4.262 1.00 95.44 141 ALA A C 1
ATOM 1141 O O . ALA A 1 141 ? -16.952 0.716 -5.370 1.00 95.44 141 ALA A O 1
ATOM 1142 N N . GLN A 1 142 ? -17.534 2.443 -4.063 1.00 95.44 142 GLN A N 1
ATOM 1143 C CA . GLN A 1 142 ? -17.452 3.438 -5.137 1.00 95.44 142 GLN A CA 1
ATOM 1144 C C . GLN A 1 142 ? -16.034 3.556 -5.705 1.00 95.44 142 GLN A C 1
ATOM 1146 O O . GLN A 1 142 ? -15.869 3.617 -6.922 1.00 95.44 142 GLN A O 1
ATOM 1151 N N . VAL A 1 143 ? -15.003 3.543 -4.856 1.00 95.31 143 VAL A N 1
ATOM 1152 C CA . VAL A 1 143 ? -13.607 3.565 -5.316 1.00 95.31 143 VAL A CA 1
ATOM 1153 C C . VAL A 1 143 ? -13.280 2.308 -6.130 1.00 95.31 143 VAL A C 1
ATOM 1155 O O . VAL A 1 143 ? -12.679 2.436 -7.190 1.00 95.31 143 VAL A O 1
ATOM 1158 N N . ASN A 1 144 ? -13.720 1.122 -5.694 1.00 94.25 144 ASN A N 1
ATOM 1159 C CA . ASN A 1 144 ? -13.507 -0.132 -6.433 1.00 94.25 144 ASN A CA 1
ATOM 1160 C C . ASN A 1 144 ? -14.189 -0.122 -7.810 1.00 94.25 144 ASN A C 1
ATOM 1162 O O . ASN A 1 144 ? -13.595 -0.537 -8.798 1.00 94.25 144 ASN A O 1
ATOM 1166 N N . ILE A 1 145 ? -15.424 0.380 -7.907 1.00 94.88 145 ILE A N 1
ATOM 1167 C CA . ILE A 1 145 ? -16.149 0.450 -9.189 1.00 94.88 145 ILE A CA 1
ATOM 1168 C C . ILE A 1 145 ? -15.449 1.393 -10.179 1.00 94.88 145 ILE A C 1
ATOM 1170 O O . ILE A 1 145 ? -15.427 1.124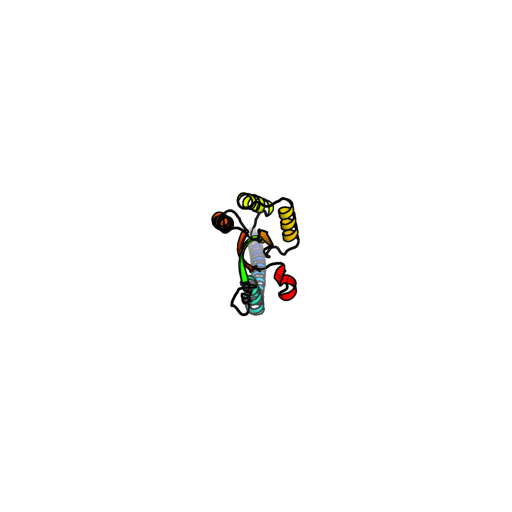 -11.378 1.00 94.88 145 ILE A O 1
ATOM 1174 N N . ASN A 1 146 ? -14.866 2.485 -9.680 1.00 94.00 146 ASN A N 1
ATOM 1175 C CA . ASN A 1 146 ? -14.166 3.481 -10.490 1.00 94.00 146 ASN A CA 1
ATOM 1176 C C . ASN A 1 146 ? -12.656 3.202 -10.621 1.00 94.00 146 ASN A C 1
ATOM 1178 O O . ASN A 1 146 ? -11.938 4.036 -11.171 1.00 94.00 146 ASN A O 1
ATOM 1182 N N . GLU A 1 147 ? -12.155 2.053 -10.149 1.00 91.75 147 GLU A N 1
ATOM 1183 C CA . GLU A 1 147 ? -10.735 1.679 -10.232 1.00 91.75 147 GLU A CA 1
ATOM 1184 C C . GLU A 1 147 ? -10.154 1.833 -11.656 1.00 91.75 147 GLU A C 1
ATOM 1186 O O . GLU A 1 147 ? -9.075 2.422 -11.779 1.00 91.75 147 GLU A O 1
ATOM 1191 N N . PRO A 1 148 ? -10.854 1.442 -12.748 1.00 90.75 148 PRO A N 1
ATOM 1192 C CA . PRO A 1 148 ? -10.331 1.616 -14.107 1.00 90.75 148 PRO A CA 1
ATOM 1193 C C . PRO A 1 148 ? -10.040 3.077 -14.493 1.00 90.75 148 PRO A C 1
ATOM 1195 O O . PRO A 1 148 ? -9.116 3.338 -15.264 1.00 90.75 148 PRO A O 1
ATOM 1198 N N . ASP A 1 149 ? -10.790 4.031 -13.934 1.00 90.56 149 ASP A N 1
ATOM 1199 C CA . ASP A 1 149 ? -10.640 5.473 -14.188 1.00 90.56 149 ASP A CA 1
ATOM 1200 C C . ASP A 1 149 ? -9.665 6.154 -13.203 1.00 90.56 149 ASP A C 1
ATOM 1202 O O . ASP A 1 149 ? -9.240 7.309 -13.382 1.00 90.56 149 ASP A O 1
ATOM 1206 N N . LEU A 1 150 ? -9.275 5.432 -12.152 1.00 93.50 150 LEU A N 1
ATOM 1207 C CA . LEU A 1 150 ? -8.384 5.865 -11.084 1.00 93.50 150 LEU A CA 1
ATOM 1208 C C . LEU A 1 150 ? -7.011 5.197 -11.217 1.00 93.50 150 LEU A C 1
ATOM 1210 O O . LEU A 1 150 ? -6.521 4.574 -10.280 1.00 93.50 150 LEU A O 1
ATOM 1214 N N . ALA A 1 151 ? -6.369 5.363 -12.377 1.00 92.94 151 ALA A N 1
ATOM 1215 C CA . ALA A 1 151 ? -5.047 4.799 -12.654 1.00 92.94 151 ALA A CA 1
ATOM 1216 C C . ALA A 1 151 ? -4.061 5.018 -11.489 1.00 92.94 151 ALA A C 1
ATOM 1218 O O . ALA A 1 151 ? -3.760 6.162 -11.135 1.00 92.94 151 ALA A O 1
ATOM 1219 N N . GLY A 1 152 ? -3.591 3.904 -10.917 1.00 93.31 152 GLY A N 1
ATOM 1220 C CA . GLY A 1 152 ? -2.639 3.830 -9.808 1.00 93.31 152 GLY A CA 1
ATOM 1221 C C . GLY A 1 152 ? -3.232 3.929 -8.401 1.00 93.31 152 GLY A C 1
ATOM 1222 O O . GLY A 1 152 ? -2.473 3.781 -7.444 1.00 93.31 152 GLY A O 1
ATOM 1223 N N . ILE A 1 153 ? -4.545 4.138 -8.248 1.00 96.25 153 ILE A N 1
ATOM 1224 C CA . ILE A 1 153 ? -5.237 3.920 -6.972 1.00 96.25 153 ILE A CA 1
ATOM 1225 C C . ILE A 1 153 ? -5.430 2.419 -6.764 1.00 96.25 153 ILE A C 1
ATOM 1227 O O . ILE A 1 153 ? -5.921 1.720 -7.640 1.00 96.25 153 ILE A O 1
ATOM 1231 N N . LEU A 1 154 ? -5.065 1.945 -5.579 1.00 94.19 154 LEU A N 1
ATOM 1232 C CA . LEU A 1 154 ? -5.212 0.569 -5.139 1.00 94.19 154 LEU A CA 1
ATOM 1233 C C . LEU A 1 154 ? -6.116 0.542 -3.897 1.00 94.19 154 LEU A C 1
ATOM 1235 O O . LEU A 1 154 ? -5.670 0.961 -2.820 1.00 94.19 154 LEU A O 1
ATOM 1239 N N . PRO A 1 155 ? -7.371 0.077 -4.018 1.00 94.56 155 PRO A N 1
ATOM 1240 C CA . PRO A 1 155 ? -8.207 -0.234 -2.866 1.00 94.56 155 PRO A CA 1
ATOM 1241 C C . PRO A 1 155 ? -7.580 -1.381 -2.071 1.00 94.56 155 PRO A C 1
ATOM 1243 O O . PRO A 1 155 ? -7.172 -2.392 -2.640 1.00 94.56 155 PRO A O 1
ATOM 1246 N N . ASP A 1 156 ? -7.495 -1.231 -0.755 1.00 93.44 156 ASP A N 1
ATOM 1247 C CA . ASP A 1 156 ? -6.929 -2.246 0.127 1.00 93.44 156 ASP A CA 1
ATOM 1248 C C . ASP A 1 156 ? -7.746 -2.381 1.411 1.00 93.44 156 ASP A C 1
ATOM 1250 O O . ASP A 1 156 ? -8.271 -1.403 1.950 1.00 93.44 156 ASP A O 1
ATOM 1254 N N . VAL A 1 157 ? -7.850 -3.617 1.894 1.00 92.69 157 VAL A N 1
ATOM 1255 C CA . VAL A 1 157 ? -8.545 -3.952 3.137 1.00 92.69 157 VAL A CA 1
ATOM 1256 C C . VAL A 1 157 ? -7.480 -4.260 4.177 1.00 92.69 157 VAL A C 1
ATOM 1258 O O . VAL A 1 157 ? -6.936 -5.362 4.235 1.00 92.69 157 VAL A O 1
ATOM 1261 N N . GLY A 1 158 ? -7.151 -3.246 4.971 1.00 89.31 158 GLY A N 1
ATOM 1262 C CA . GLY A 1 158 ? -6.285 -3.390 6.129 1.00 89.31 158 GLY A CA 1
ATOM 1263 C C . GLY A 1 158 ? -7.061 -3.844 7.362 1.00 89.31 158 GLY A C 1
ATOM 1264 O O . GLY A 1 158 ? -8.282 -3.975 7.357 1.00 89.31 158 GLY A O 1
ATOM 1265 N N . GLU A 1 159 ? -6.337 -4.020 8.459 1.00 88.06 159 GLU A N 1
ATOM 1266 C CA . GLU A 1 159 ? -6.902 -4.289 9.779 1.00 88.06 159 GLU A CA 1
ATOM 1267 C C . GLU A 1 159 ? -6.303 -3.286 10.758 1.00 88.06 159 GLU A C 1
ATOM 1269 O O . GLU A 1 159 ? -5.086 -3.083 10.785 1.00 88.06 159 GLU A O 1
ATOM 1274 N N . THR A 1 160 ? -7.150 -2.659 11.565 1.00 90.44 160 THR A N 1
ATOM 1275 C CA . THR A 1 160 ? -6.727 -1.773 12.650 1.00 90.44 160 THR A CA 1
ATOM 1276 C C . THR A 1 160 ? -7.245 -2.287 13.984 1.00 90.44 160 THR A C 1
ATOM 1278 O O . THR A 1 160 ? -8.186 -3.083 14.048 1.00 90.44 160 THR A O 1
ATOM 1281 N N . ARG A 1 161 ? -6.592 -1.883 15.074 1.00 92.31 161 ARG A N 1
ATOM 1282 C CA . ARG A 1 161 ? -6.965 -2.342 16.408 1.00 92.31 161 ARG A CA 1
ATOM 1283 C C . ARG A 1 161 ? -8.152 -1.537 16.923 1.00 92.31 161 ARG A C 1
ATOM 1285 O O . ARG A 1 161 ? -8.142 -0.310 16.891 1.00 92.31 161 ARG A O 1
ATOM 1292 N N . ASP A 1 162 ? -9.142 -2.247 17.439 1.00 92.50 162 ASP A N 1
ATOM 1293 C CA . ASP A 1 162 ? -10.336 -1.680 18.042 1.00 92.50 162 ASP A CA 1
ATOM 1294 C C . ASP A 1 162 ? -10.356 -1.937 19.553 1.00 92.50 162 ASP A C 1
ATOM 1296 O O . ASP A 1 162 ? -10.147 -3.071 19.999 1.00 92.50 162 ASP A O 1
ATOM 1300 N N . TYR A 1 163 ? -10.593 -0.877 20.331 1.00 94.06 163 TYR A N 1
ATOM 1301 C CA . TYR A 1 163 ? -10.617 -0.885 21.797 1.00 94.06 163 TYR A CA 1
ATOM 1302 C C . TYR A 1 163 ? -11.979 -0.370 22.290 1.00 94.06 163 TYR A C 1
ATOM 1304 O O . TYR A 1 163 ? -12.123 0.834 22.513 1.00 94.06 163 TYR A O 1
ATOM 1312 N N . PRO A 1 164 ? -12.978 -1.249 22.497 1.00 92.81 164 PRO A N 1
ATOM 1313 C CA . PRO A 1 164 ? -14.351 -0.834 22.801 1.00 92.81 164 PRO A CA 1
ATOM 1314 C C . PRO A 1 164 ? -14.511 0.042 24.053 1.00 92.81 164 PRO A C 1
ATOM 1316 O O . PRO A 1 164 ? -15.444 0.833 24.127 1.00 92.81 164 PRO A O 1
ATOM 1319 N N . TYR A 1 165 ? -13.607 -0.091 25.030 1.00 92.56 165 TYR A N 1
ATOM 1320 C CA . TYR A 1 165 ? -13.629 0.666 26.293 1.00 92.56 165 TYR A CA 1
ATOM 1321 C C . TYR A 1 165 ? -12.698 1.890 26.297 1.00 92.56 165 TYR A C 1
ATOM 1323 O O . TYR A 1 165 ? -12.611 2.585 27.306 1.00 92.56 165 TYR A O 1
ATOM 1331 N N . GLY A 1 166 ? -11.981 2.143 25.195 1.00 90.75 166 GLY A N 1
ATOM 1332 C CA . GLY A 1 166 ? -11.130 3.321 25.006 1.00 90.75 166 GLY A CA 1
ATOM 1333 C C . GLY A 1 166 ? -10.268 3.682 26.223 1.00 90.75 166 GLY A C 1
ATOM 1334 O O . GLY A 1 166 ? -9.398 2.917 26.644 1.00 90.75 166 GLY A O 1
ATOM 1335 N N . GLU A 1 167 ? -10.523 4.867 26.780 1.00 92.12 167 GLU A N 1
ATOM 1336 C CA . GLU A 1 167 ? -9.746 5.479 27.865 1.00 92.12 167 GLU A CA 1
ATOM 1337 C C . GLU A 1 167 ? -9.800 4.700 29.190 1.00 92.12 167 GLU A C 1
ATOM 1339 O O . GLU A 1 167 ? -8.816 4.699 29.933 1.00 92.12 167 GLU A O 1
ATOM 1344 N N . GLU A 1 168 ? -10.897 3.989 29.474 1.00 93.81 168 GLU A N 1
ATOM 1345 C CA . GLU A 1 168 ? -11.111 3.297 30.756 1.00 93.81 168 GLU A CA 1
ATOM 1346 C C . GLU A 1 168 ? -10.040 2.233 31.032 1.00 93.81 168 GLU A C 1
ATOM 1348 O O . GLU A 1 168 ? -9.642 2.011 32.176 1.00 93.81 168 GLU A O 1
ATOM 1353 N N . LEU A 1 169 ? -9.548 1.584 29.972 1.00 92.81 169 LEU A N 1
ATOM 1354 C CA . LEU A 1 169 ? -8.571 0.496 30.053 1.00 92.81 169 LEU A CA 1
ATOM 1355 C C . LEU A 1 169 ? -7.227 0.835 29.402 1.00 92.81 169 LEU A C 1
ATOM 1357 O O . LEU A 1 169 ? -6.328 -0.009 29.404 1.00 92.81 169 LEU A O 1
ATOM 1361 N N . ALA A 1 170 ? -7.050 2.059 28.896 1.00 92.62 170 ALA A N 1
ATOM 1362 C CA . ALA A 1 1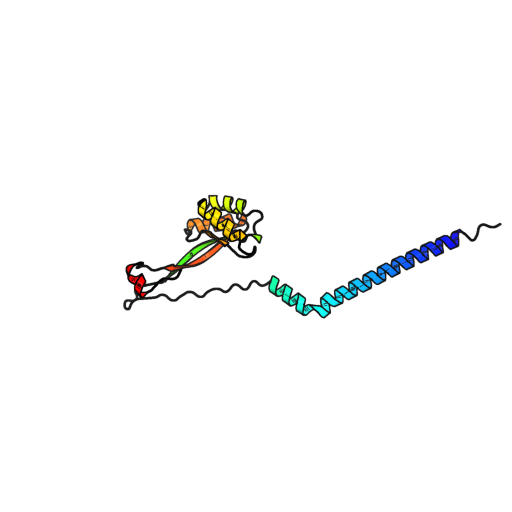70 ? -5.849 2.469 28.168 1.00 92.62 170 ALA A CA 1
ATOM 1363 C C . ALA A 1 170 ? -4.557 2.288 28.986 1.00 92.62 170 ALA A C 1
ATOM 1365 O O . ALA A 1 170 ? -3.542 1.856 28.449 1.00 92.62 170 ALA A O 1
ATOM 1366 N N . HIS A 1 171 ? -4.592 2.544 30.299 1.00 94.00 171 HIS A N 1
ATOM 1367 C CA . HIS A 1 171 ? -3.422 2.401 31.178 1.00 94.00 171 HIS A CA 1
ATOM 1368 C C . HIS A 1 171 ? -2.988 0.944 31.397 1.00 94.00 171 HIS A C 1
ATOM 1370 O O . HIS A 1 171 ? -1.817 0.689 31.664 1.00 94.00 171 HIS A O 1
ATOM 1376 N N . VAL A 1 172 ? -3.926 -0.005 31.314 1.00 93.81 172 VAL A N 1
ATOM 1377 C CA . VAL A 1 172 ? -3.667 -1.430 31.572 1.00 93.81 172 VAL A CA 1
ATOM 1378 C C . VAL A 1 172 ? -3.400 -2.180 30.269 1.00 93.81 172 VAL A C 1
ATOM 1380 O O . VAL A 1 172 ? -2.472 -2.981 30.204 1.00 93.81 172 VAL A O 1
ATOM 1383 N N . LEU A 1 173 ? -4.200 -1.929 29.230 1.00 91.94 173 LEU A N 1
ATOM 1384 C CA . LEU A 1 173 ? -4.064 -2.583 27.924 1.00 91.94 173 LEU A CA 1
ATOM 1385 C C . LEU A 1 173 ? -2.995 -1.932 27.044 1.00 91.94 173 LEU A C 1
ATOM 1387 O O . LEU A 1 173 ? -2.402 -2.608 26.204 1.00 91.94 173 LEU A O 1
ATOM 1391 N N . GLY A 1 174 ? -2.761 -0.633 27.220 1.00 92.06 174 GLY A N 1
ATOM 1392 C CA . GLY A 1 174 ? -1.964 0.171 26.305 1.00 92.06 174 GLY A CA 1
ATOM 1393 C C . GLY A 1 174 ? -2.703 0.484 25.003 1.00 92.06 174 GLY A C 1
ATOM 1394 O O . GLY A 1 174 ? -3.925 0.374 24.899 1.00 92.06 174 GLY A O 1
ATOM 1395 N N . TYR A 1 175 ? -1.928 0.884 23.999 1.00 90.31 175 TYR A N 1
ATOM 1396 C CA . TYR A 1 175 ? -2.397 1.163 22.647 1.00 90.31 175 TYR A CA 1
ATOM 1397 C C . TYR A 1 175 ? -1.385 0.644 21.624 1.00 90.31 175 TYR A C 1
ATOM 1399 O O . TYR A 1 175 ? -0.234 0.345 21.946 1.00 90.31 175 TYR A O 1
ATOM 1407 N N . VAL A 1 176 ? -1.827 0.551 20.374 1.00 86.12 176 VAL A N 1
ATOM 1408 C CA . VAL A 1 176 ? -0.951 0.339 19.220 1.00 86.12 176 VAL A CA 1
ATOM 1409 C C . VAL A 1 176 ? -1.173 1.537 18.312 1.00 86.12 176 VAL A C 1
ATOM 1411 O O . VAL A 1 176 ? -2.325 1.841 18.005 1.00 86.12 176 VAL A O 1
ATOM 1414 N N . ALA A 1 177 ? -0.084 2.225 17.974 1.00 66.06 177 ALA A N 1
ATOM 1415 C CA . ALA A 1 177 ? -0.061 3.346 17.041 1.00 66.06 177 ALA A CA 1
ATOM 1416 C C . ALA A 1 177 ? 0.369 2.878 15.648 1.00 66.06 177 ALA A C 1
ATOM 1418 O O . ALA A 1 177 ? 1.155 1.900 15.580 1.00 66.06 177 ALA A O 1
#

Mean predicted aligned error: 10.19 Å

Radius of gyration: 33.01 Å; Cα contacts (8 Å, |Δi|>4): 155; chains: 1; bounding box: 65×39×114 Å